Protein 6GL2 (pdb70)

CATH classification: 3.20.20.80

Sequence (331 aa):
GNMREIAPKKEEFVLDMGAGWNLGNAMMDTYNSDETAWGNPLTTTKAMIDEIAKMGFKTLRLPVTWKKFHIGEGPDYLIEEANNWLDKVEAIANFALEENEMYVVIINIHHDETWILPTYEKADEVKDELSKKVWTQIANRFKTYGDYLIFETLNEPRHKGTPEEWKGGTQEGRDAVNQYHQVSVDAIRATGGNNAKRKIMVSSTYAASTASNALNDYLVPNGDKNVIVSVHSYFPYQFCLDGTTDSTWGTEADKTALLAELDKIRDKFIVEDNRAVVMGEWGSTFSDNPEDDRLAHAEEFYARRACAERGICPIWWDNGNVDEFGIFNRNTLEWNYPEIAEEAIVK

Structure (mmCIF, N/CA/C/O backbone):
data_6GL2
#
_entry.id   6GL2
#
_cell.length_a   55.490
_cell.length_b   48.460
_cell.length_c   59.260
_cell.angle_alpha   90.00
_cell.angle_beta   104.35
_cell.angle_gamma   90.00
#
_symmetry.space_group_name_H-M   'P 1 21 1'
#
loop_
_entity.id
_entity.type
_entity.pdbx_description
1 polymer 'Endoglucanase, family GH5'
2 non-polymer IMIDAZOLE
3 water water
#
loop_
_atom_site.group_PDB
_atom_site.id
_atom_site.type_symbol
_atom_site.label_atom_id
_atom_site.label_alt_id
_atom_site.label_comp_id
_atom_site.label_asym_id
_atom_site.label_entity_id
_atom_site.label_seq_id
_atom_site.pdbx_PDB_ins_code
_atom_site.Cartn_x
_atom_site.Cartn_y
_atom_site.Cartn_z
_atom_site.occupancy
_atom_site.B_iso_or_equiv
_atom_site.auth_seq_id
_atom_site.auth_comp_id
_atom_site.auth_asym_id
_atom_site.auth_atom_id
_atom_site.pdbx_PDB_model_num
ATOM 1 N N . GLY A 1 7 ? 4.129 -1.653 37.585 1.00 33.81 0 GLY A N 1
ATOM 2 C CA . GLY A 1 7 ? 4.206 -0.176 37.238 1.00 29.56 0 GLY A CA 1
ATOM 3 C C . GLY A 1 7 ? 5.588 0.488 37.366 1.00 29.82 0 GLY A C 1
ATOM 4 O O . GLY A 1 7 ? 5.652 1.739 37.213 1.00 31.19 0 GLY A O 1
ATOM 5 N N . ASN A 1 8 ? 6.671 -0.301 37.661 1.00 27.40 1 ASN A N 1
ATOM 6 C CA . ASN A 1 8 ? 8.061 0.265 37.943 1.00 24.23 1 ASN A CA 1
ATOM 7 C C . ASN A 1 8 ? 8.848 0.572 36.679 1.00 20.81 1 ASN A C 1
ATOM 8 O O . ASN A 1 8 ? 8.803 -0.175 35.676 1.00 20.83 1 ASN A O 1
ATOM 11 N N . MET A 1 9 ? 9.475 1.735 36.726 1.00 17.25 2 MET A N 1
ATOM 12 C CA . MET A 1 9 ? 10.410 2.188 35.729 1.00 16.24 2 MET A CA 1
ATOM 13 C C . MET A 1 9 ? 11.823 2.125 36.302 1.00 17.75 2 MET A C 1
ATOM 14 O O . MET A 1 9 ? 12.263 2.950 37.160 1.00 19.54 2 MET A O 1
ATOM 19 N N . ARG A 1 10 ? 12.584 1.213 35.807 1.00 15.29 3 ARG A N 1
ATOM 20 C CA . ARG A 1 10 ? 14.033 1.206 36.084 1.00 14.30 3 ARG A CA 1
ATOM 21 C C . ARG A 1 10 ? 14.776 2.373 35.503 1.00 16.37 3 ARG A C 1
ATOM 22 O O . ARG A 1 10 ? 14.365 2.988 34.545 1.00 17.57 3 ARG A O 1
ATOM 30 N N . GLU A 1 11 ? 15.955 2.665 36.087 1.00 17.90 4 GLU A N 1
ATOM 31 C CA . GLU A 1 11 ? 16.947 3.509 35.416 1.00 17.55 4 GLU A CA 1
ATOM 32 C C . GLU A 1 11 ? 17.771 2.427 34.680 1.00 18.58 4 GLU A C 1
ATOM 33 O O . GLU A 1 11 ? 18.442 1.586 35.287 1.00 18.62 4 GLU A O 1
ATOM 39 N N . ILE A 1 12 ? 17.572 2.331 33.360 1.00 16.66 5 ILE A N 1
ATOM 40 C CA . ILE A 1 12 ? 18.169 1.337 32.537 1.00 16.61 5 ILE A CA 1
ATOM 41 C C . ILE A 1 12 ? 18.458 1.845 31.158 1.00 17.37 5 ILE A C 1
ATOM 42 O O . ILE A 1 12 ? 17.598 2.411 30.508 1.00 17.56 5 ILE A O 1
ATOM 47 N N . ALA A 1 13 ? 19.696 1.672 30.710 1.00 16.09 6 ALA A N 1
ATOM 48 C CA . ALA A 1 13 ? 20.151 2.168 29.422 1.00 15.32 6 ALA A CA 1
ATOM 49 C C . ALA A 1 13 ? 19.511 1.262 28.337 1.00 11.85 6 ALA A C 1
ATOM 50 O O . ALA A 1 13 ? 19.393 0.045 28.504 1.00 12.77 6 ALA A O 1
ATOM 52 N N . PRO A 1 14 ? 19.217 1.868 27.191 1.00 12.85 7 PRO A N 1
ATOM 53 C CA . PRO A 1 14 ? 18.700 1.035 26.071 1.00 13.13 7 PRO A CA 1
ATOM 54 C C . PRO A 1 14 ? 19.477 -0.196 25.673 1.00 12.86 7 PRO A C 1
ATOM 55 O O . PRO A 1 14 ? 18.910 -1.252 25.464 1.00 13.41 7 PRO A O 1
ATOM 59 N N A LYS A 1 15 ? 20.823 -0.180 25.683 0.70 13.76 8 LYS A N 1
ATOM 60 N N B LYS A 1 15 ? 20.818 -0.117 25.734 0.30 12.92 8 LYS A N 1
ATOM 61 C CA A LYS A 1 15 ? 21.500 -1.372 25.211 0.70 14.03 8 LYS A CA 1
ATOM 62 C CA B LYS A 1 15 ? 21.673 -1.278 25.446 0.30 12.76 8 LYS A CA 1
ATOM 63 C C A LYS A 1 15 ? 21.298 -2.559 26.169 0.70 12.30 8 LYS A C 1
ATOM 64 C C B LYS A 1 15 ? 21.313 -2.473 26.307 0.30 12.33 8 LYS A C 1
ATOM 65 O O A LYS A 1 15 ? 21.164 -3.731 25.745 0.70 13.02 8 LYS A O 1
ATOM 66 O O B LYS A 1 15 ? 21.092 -3.560 25.798 0.30 12.97 8 LYS A O 1
ATOM 77 N N A GLU A 1 16 ? 21.311 -2.274 27.459 0.30 11.35 9 GLU A N 1
ATOM 78 N N B GLU A 1 16 ? 21.259 -2.278 27.607 0.70 12.85 9 GLU A N 1
ATOM 79 C CA A GLU A 1 16 ? 21.015 -3.261 28.501 0.30 10.75 9 GLU A CA 1
ATOM 80 C CA B GLU A 1 16 ? 20.987 -3.351 28.519 0.70 13.39 9 GLU A CA 1
ATOM 81 C C A GLU A 1 16 ? 19.561 -3.763 28.389 0.30 10.75 9 GLU A C 1
ATOM 82 C C B GLU A 1 16 ? 19.503 -3.797 28.442 0.70 11.70 9 GLU A C 1
ATOM 83 O O A GLU A 1 16 ? 19.341 -4.970 28.424 0.30 11.00 9 GLU A O 1
ATOM 84 O O B GLU A 1 16 ? 19.219 -4.957 28.661 0.70 12.30 9 GLU A O 1
ATOM 95 N N . PHE A 1 17 ? 18.625 -2.820 28.283 1.00 10.85 10 PHE A N 1
ATOM 96 C CA . PHE A 1 17 ? 17.185 -3.148 28.077 1.00 10.67 10 PHE A CA 1
ATOM 97 C C . PHE A 1 17 ? 17.004 -4.082 26.885 1.00 10.08 10 PHE A C 1
ATOM 98 O O . PHE A 1 17 ? 16.287 -5.105 27.037 1.00 11.22 10 PHE A O 1
ATOM 106 N N . VAL A 1 18 ? 17.654 -3.852 25.775 1.00 10.78 11 VAL A N 1
ATOM 107 C CA . VAL A 1 18 ? 17.482 -4.673 24.628 1.00 10.68 11 VAL A CA 1
ATOM 108 C C . VAL A 1 18 ? 18.018 -6.067 24.826 1.00 12.25 11 VAL A C 1
ATOM 109 O O . VAL A 1 18 ? 17.513 -7.033 24.360 1.00 11.79 11 VAL A O 1
ATOM 113 N N . LEU A 1 19 ? 19.187 -6.159 25.539 1.00 12.11 12 LEU A N 1
ATOM 114 C CA . LEU A 1 19 ? 19.630 -7.510 25.945 1.00 11.64 12 LEU A CA 1
ATOM 115 C C . LEU A 1 19 ? 18.554 -8.230 26.767 1.00 10.94 12 LEU A C 1
ATOM 116 O O . LEU A 1 19 ? 18.300 -9.446 26.557 1.00 12.10 12 LEU A O 1
ATOM 121 N N . ASP A 1 20 ? 17.985 -7.512 27.731 1.00 11.44 13 ASP A N 1
ATOM 122 C CA . ASP A 1 20 ? 16.940 -8.139 28.597 1.00 12.03 13 ASP A CA 1
ATOM 123 C C . ASP A 1 20 ? 15.669 -8.571 27.822 1.00 11.05 13 ASP A C 1
ATOM 124 O O . ASP A 1 20 ? 15.051 -9.529 28.218 1.00 12.56 13 ASP A O 1
ATOM 129 N N . MET A 1 21 ? 15.457 -7.965 26.671 1.00 10.43 14 MET A N 1
ATOM 130 C CA . MET A 1 21 ? 14.294 -8.313 25.813 1.00 10.42 14 MET A CA 1
ATOM 131 C C . MET A 1 21 ? 14.481 -9.768 25.238 1.00 10.28 14 MET A C 1
ATOM 132 O O . MET A 1 21 ? 13.487 -10.305 24.727 1.00 9.85 14 MET A O 1
ATOM 137 N N . GLY A 1 22 ? 15.707 -10.344 25.206 1.00 10.82 15 GLY A N 1
ATOM 138 C CA . GLY A 1 22 ? 15.843 -11.661 24.758 1.00 9.91 15 GLY A CA 1
ATOM 139 C C . GLY A 1 22 ? 15.470 -11.789 23.263 1.00 10.33 15 GLY A C 1
ATOM 140 O O . GLY A 1 22 ? 15.861 -10.961 22.438 1.00 11.97 15 GLY A O 1
ATOM 141 N N . ALA A 1 23 ? 14.724 -12.851 22.946 1.00 10.05 16 ALA A N 1
ATOM 142 C CA . ALA A 1 23 ? 14.215 -13.077 21.615 1.00 9.86 16 ALA A CA 1
ATOM 143 C C . ALA A 1 23 ? 12.724 -12.806 21.631 1.00 9.99 16 ALA A C 1
ATOM 144 O O . ALA A 1 23 ? 12.033 -13.029 22.656 1.00 10.04 16 ALA A O 1
ATOM 146 N N . GLY A 1 24 ? 12.186 -12.373 20.496 1.00 8.63 17 GLY A N 1
ATOM 147 C CA . GLY A 1 24 ? 10.762 -12.082 20.401 1.00 7.83 17 GLY A CA 1
ATOM 148 C C . GLY A 1 24 ? 10.055 -12.775 19.326 1.00 8.33 17 GLY A C 1
ATOM 149 O O . GLY A 1 24 ? 10.609 -13.375 18.394 1.00 8.03 17 GLY A O 1
ATOM 150 N N . TRP A 1 25 ? 8.743 -12.724 19.449 1.00 7.68 18 TRP A N 1
ATOM 151 C CA . TRP A 1 25 ? 7.778 -13.319 18.521 1.00 8.11 18 TRP A CA 1
ATOM 152 C C . TRP A 1 25 ? 6.649 -12.316 18.278 1.00 7.50 18 TRP A C 1
ATOM 153 O O . TRP A 1 25 ? 6.189 -11.683 19.207 1.00 7.43 18 TRP A O 1
ATOM 164 N N . ASN A 1 26 ? 6.285 -12.146 16.998 1.00 7.26 19 ASN A N 1
ATOM 165 C CA . ASN A 1 26 ? 5.166 -11.282 16.564 1.00 7.39 19 ASN A CA 1
ATOM 166 C C . ASN A 1 26 ? 3.828 -11.996 16.517 1.00 7.35 19 ASN A C 1
ATOM 167 O O . ASN A 1 26 ? 3.738 -13.014 15.868 1.00 7.21 19 ASN A O 1
ATOM 172 N N . LEU A 1 27 ? 2.864 -11.401 17.115 1.00 7.77 20 LEU A N 1
ATOM 173 C CA . LEU A 1 27 ? 1.462 -11.783 16.957 1.00 7.07 20 LEU A CA 1
ATOM 174 C C . LEU A 1 27 ? 0.900 -11.198 15.642 1.00 7.58 20 LEU A C 1
ATOM 175 O O . LEU A 1 27 ? 0.125 -10.235 15.664 1.00 7.74 20 LEU A O 1
ATOM 180 N N . GLY A 1 28 ? 1.406 -11.715 14.529 1.00 7.59 21 GLY A N 1
ATOM 181 C CA . GLY A 1 28 ? 1.029 -11.137 13.266 1.00 7.69 21 GLY A CA 1
ATOM 182 C C . GLY A 1 28 ? -0.327 -11.568 12.745 1.00 7.29 21 GLY A C 1
ATOM 183 O O . GLY A 1 28 ? -0.796 -12.640 13.088 1.00 7.58 21 GLY A O 1
ATOM 184 N N . ASN A 1 29 ? -0.866 -10.774 11.849 1.00 7.37 22 ASN A N 1
ATOM 185 C CA . ASN A 1 29 ? -2.168 -10.948 11.323 1.00 7.66 22 ASN A CA 1
ATOM 186 C C . ASN A 1 29 ? -3.262 -11.177 12.330 1.00 9.08 22 ASN A C 1
ATOM 187 O O . ASN A 1 29 ? -4.132 -12.034 12.215 1.00 8.76 22 ASN A O 1
ATOM 192 N N . ALA A 1 30 ? -3.174 -10.445 13.460 1.00 8.20 23 ALA A N 1
ATOM 193 C CA . ALA A 1 30 ? -4.170 -10.429 14.504 1.00 7.78 23 ALA A CA 1
ATOM 194 C C . ALA A 1 30 ? -4.715 -9.006 14.610 1.00 8.58 23 ALA A C 1
ATOM 195 O O . ALA A 1 30 ? -5.521 -8.642 13.796 1.00 8.23 23 ALA A O 1
ATOM 197 N N . MET A 1 31 ? -4.286 -8.245 15.617 1.00 7.90 24 MET A N 1
ATOM 198 C CA A MET A 1 31 ? -4.814 -6.895 15.769 0.30 8.44 24 MET A CA 1
ATOM 199 C CA B MET A 1 31 ? -4.758 -6.888 15.799 0.70 7.46 24 MET A CA 1
ATOM 200 C C . MET A 1 31 ? -4.326 -5.953 14.699 1.00 8.01 24 MET A C 1
ATOM 201 O O . MET A 1 31 ? -4.842 -4.848 14.559 1.00 7.99 24 MET A O 1
ATOM 210 N N . ASP A 1 32 ? -3.286 -6.358 13.945 1.00 7.61 25 ASP A N 1
ATOM 211 C CA . ASP A 1 32 ? -2.811 -5.649 12.760 1.00 7.52 25 ASP A CA 1
ATOM 212 C C . ASP A 1 32 ? -3.621 -5.922 11.487 1.00 8.48 25 ASP A C 1
ATOM 213 O O . ASP A 1 32 ? -3.398 -5.241 10.494 1.00 9.48 25 ASP A O 1
ATOM 218 N N . THR A 1 33 ? -4.540 -6.864 11.522 1.00 8.07 26 THR A N 1
ATOM 219 C CA . THR A 1 33 ? -5.338 -7.175 10.344 1.00 9.07 26 THR A CA 1
ATOM 220 C C . THR A 1 33 ? -5.968 -5.898 9.789 1.00 10.05 26 THR A C 1
ATOM 221 O O . THR A 1 33 ? -6.536 -5.096 10.509 1.00 10.16 26 THR A O 1
ATOM 225 N N . TYR A 1 34 ? -5.855 -5.746 8.466 1.00 11.11 27 TYR A N 1
ATOM 226 C CA . TYR A 1 34 ? -6.387 -4.528 7.840 1.00 11.27 27 TYR A CA 1
ATOM 227 C C . TYR A 1 34 ? -7.847 -4.755 7.464 1.00 12.54 27 TYR A C 1
ATOM 228 O O . TYR A 1 34 ? -8.173 -4.971 6.236 1.00 13.98 27 TYR A O 1
ATOM 237 N N . ASN A 1 35 ? -8.702 -4.861 8.448 1.00 11.74 28 ASN A N 1
ATOM 238 C CA . ASN A 1 35 ? -10.151 -5.102 8.337 1.00 13.11 28 ASN A CA 1
ATOM 239 C C . ASN A 1 35 ? -10.779 -4.646 9.613 1.00 12.91 28 ASN A C 1
ATOM 240 O O . ASN A 1 35 ? -10.120 -4.695 10.675 1.00 12.79 28 ASN A O 1
ATOM 245 N N . SER A 1 36 ? -12.072 -4.268 9.621 1.00 14.98 29 SER A N 1
ATOM 246 C CA . SER A 1 36 ? -12.741 -3.935 10.857 1.00 16.30 29 SER A CA 1
ATOM 247 C C . SER A 1 36 ? -12.824 -5.150 11.811 1.00 15.21 29 SER A C 1
ATOM 248 O O . SER A 1 36 ? -12.962 -4.983 13.004 1.00 20.65 29 SER A O 1
ATOM 251 N N . ASP A 1 37 ? -12.749 -6.377 11.270 1.00 14.52 30 ASP A N 1
ATOM 252 C CA . ASP A 1 37 ? -12.826 -7.638 12.018 1.00 15.38 30 ASP A CA 1
ATOM 253 C C . ASP A 1 37 ? -11.382 -8.205 12.033 1.00 12.30 30 ASP A C 1
ATOM 254 O O . ASP A 1 37 ? -10.895 -8.618 10.984 1.00 13.45 30 ASP A O 1
ATOM 259 N N . GLU A 1 38 ? -10.789 -8.273 13.204 1.00 12.37 31 GLU A N 1
ATOM 260 C CA . GLU A 1 38 ? -9.422 -8.671 13.303 1.00 11.53 31 GLU A CA 1
ATOM 261 C C . GLU A 1 38 ? -9.241 -10.182 13.084 1.00 12.36 31 GLU A C 1
ATOM 262 O O . GLU A 1 38 ? -8.104 -10.672 13.062 1.00 12.22 31 GLU A O 1
ATOM 268 N N . THR A 1 39 ? -10.324 -10.918 12.882 1.00 11.13 32 THR A N 1
ATOM 269 C CA . THR A 1 39 ? -10.239 -12.361 12.484 1.00 12.40 32 THR A CA 1
ATOM 270 C C . THR A 1 39 ? -10.265 -12.542 10.982 1.00 12.18 32 THR A C 1
ATOM 271 O O . THR A 1 39 ? -10.118 -13.679 10.519 1.00 13.19 32 THR A O 1
ATOM 275 N N . ALA A 1 40 ? -10.358 -11.466 10.216 1.00 12.83 33 ALA A N 1
ATOM 276 C CA . ALA A 1 40 ? -10.600 -11.559 8.805 1.00 12.44 33 ALA A CA 1
ATOM 277 C C . ALA A 1 40 ? -9.453 -12.174 8.040 1.00 13.27 33 ALA A C 1
ATOM 278 O O . ALA A 1 40 ? -9.608 -12.639 6.888 1.00 16.10 33 ALA A O 1
ATOM 280 N N . TRP A 1 41 ? -8.229 -12.083 8.533 1.00 12.07 34 TRP A N 1
ATOM 281 C CA . TRP A 1 41 ? -7.045 -12.628 7.954 1.00 13.91 34 TRP A CA 1
ATOM 282 C C . TRP A 1 41 ? -6.763 -14.046 8.405 1.00 13.11 34 TRP A C 1
ATOM 283 O O . TRP A 1 41 ? -5.745 -14.570 7.993 1.00 17.92 34 TRP A O 1
ATOM 294 N N . GLY A 1 42 ? -7.684 -14.701 9.050 1.00 13.17 35 GLY A N 1
ATOM 295 C CA . GLY A 1 42 ? -7.564 -16.139 9.278 1.00 14.80 35 GLY A CA 1
ATOM 296 C C . GLY A 1 42 ? -7.119 -16.555 10.646 1.00 12.69 35 GLY A C 1
ATOM 297 O O . GLY A 1 42 ? -7.057 -17.776 10.873 1.00 14.73 35 GLY A O 1
ATOM 298 N N . ASN A 1 43 ? -6.850 -15.635 11.579 1.00 10.42 36 ASN A N 1
ATOM 299 C CA . ASN A 1 43 ? -6.446 -15.996 12.887 1.00 10.07 36 ASN A CA 1
ATOM 300 C C . ASN A 1 43 ? -7.543 -15.775 13.889 1.00 10.81 36 ASN A C 1
ATOM 301 O O . ASN A 1 43 ? -8.253 -14.770 13.824 1.00 11.26 36 ASN A O 1
ATOM 306 N N . PRO A 1 44 ? -7.671 -16.691 14.853 1.00 10.45 37 PRO A N 1
ATOM 307 C CA . PRO A 1 44 ? -8.710 -16.548 15.882 1.00 10.41 37 PRO A CA 1
ATOM 308 C C . PRO A 1 44 ? -8.450 -15.382 16.789 1.00 9.93 37 PRO A C 1
ATOM 309 O O . PRO A 1 44 ? -7.297 -14.925 16.873 1.00 11.08 37 PRO A O 1
ATOM 313 N N . LEU A 1 45 ? -9.465 -14.985 17.536 1.00 9.92 38 LEU A N 1
ATOM 314 C CA . LEU A 1 45 ? -9.279 -14.080 18.646 1.00 9.72 38 LEU A CA 1
ATOM 315 C C . LEU A 1 45 ? -8.222 -14.575 19.556 1.00 9.02 38 LEU A C 1
ATOM 316 O O . LEU A 1 45 ? -8.291 -15.667 20.011 1.00 10.12 38 LEU A O 1
ATOM 321 N N A THR A 1 46 ? -7.263 -13.736 19.876 0.50 7.77 39 THR A N 1
ATOM 322 N N B THR A 1 46 ? -7.205 -13.781 19.821 0.50 10.12 39 THR A N 1
ATOM 323 C CA A THR A 1 46 ? -6.104 -14.060 20.672 0.50 6.84 39 THR A CA 1
ATOM 324 C CA B THR A 1 46 ? -6.073 -14.196 20.635 0.50 10.40 39 THR A CA 1
ATOM 325 C C A THR A 1 46 ? -6.546 -14.374 22.090 0.50 8.08 39 THR A C 1
ATOM 326 C C B THR A 1 46 ? -6.402 -14.267 22.091 0.50 10.25 39 THR A C 1
ATOM 327 O O A THR A 1 46 ? -7.395 -13.738 22.647 0.50 7.94 39 THR A O 1
ATOM 328 O O B THR A 1 46 ? -7.084 -13.383 22.641 0.50 9.80 39 THR A O 1
ATOM 335 N N . THR A 1 47 ? -5.954 -15.402 22.650 1.00 8.65 40 THR A N 1
ATOM 336 C CA . THR A 1 47 ? -6.234 -15.806 24.050 1.00 8.73 40 THR A CA 1
ATOM 337 C C . THR A 1 47 ? -4.983 -15.885 24.850 1.00 8.06 40 THR A C 1
ATOM 338 O O . THR A 1 47 ? -3.835 -15.977 24.317 1.00 8.73 40 THR A O 1
ATOM 342 N N . LYS A 1 48 ? -5.123 -15.862 26.184 1.00 7.66 41 LYS A N 1
ATOM 343 C CA . LYS A 1 48 ? -3.976 -16.028 27.048 1.00 8.25 41 LYS A CA 1
ATOM 344 C C . LYS A 1 48 ? -3.351 -17.387 26.839 1.00 8.98 41 LYS A C 1
ATOM 345 O O . LYS A 1 48 ? -2.110 -17.484 26.858 1.00 9.10 41 LYS A O 1
ATOM 351 N N . ALA A 1 49 ? -4.109 -18.431 26.590 1.00 8.46 42 ALA A N 1
ATOM 352 C CA . ALA A 1 49 ? -3.585 -19.730 26.349 1.00 9.48 42 ALA A CA 1
ATOM 353 C C . ALA A 1 49 ? -2.589 -19.789 25.185 1.00 9.52 42 ALA A C 1
ATOM 354 O O . ALA A 1 49 ? -1.583 -20.473 25.192 1.00 9.79 42 ALA A O 1
ATOM 356 N N . MET A 1 50 ? -2.830 -18.975 24.149 1.00 9.07 43 MET A N 1
ATOM 357 C CA . MET A 1 50 ? -1.889 -18.809 23.081 1.00 9.65 43 MET A CA 1
ATOM 358 C C . MET A 1 50 ? -0.600 -18.164 23.534 1.00 8.46 43 MET A C 1
ATOM 359 O O . MET A 1 50 ? 0.470 -18.669 23.258 1.00 9.23 43 MET A O 1
ATOM 364 N N . ILE A 1 51 ? -0.764 -17.004 24.130 1.00 8.06 44 ILE A N 1
ATOM 365 C CA . ILE A 1 51 ? 0.438 -16.312 24.614 1.00 9.34 44 ILE A CA 1
ATOM 366 C C . ILE A 1 51 ? 1.249 -17.098 25.607 1.00 9.00 44 ILE A C 1
ATOM 367 O O . ILE A 1 51 ? 2.495 -17.087 25.597 1.00 9.18 44 ILE A O 1
ATOM 372 N N . ASP A 1 52 ? 0.589 -17.899 26.454 1.00 9.07 45 ASP A N 1
ATOM 373 C CA . ASP A 1 52 ? 1.279 -18.763 27.377 1.00 9.43 45 ASP A CA 1
ATOM 374 C C . ASP A 1 52 ? 2.248 -19.704 26.659 1.00 8.06 45 ASP A C 1
ATOM 375 O O . ASP A 1 52 ? 3.368 -19.895 27.146 1.00 9.57 45 ASP A O 1
ATOM 380 N N . GLU A 1 53 ? 1.860 -20.228 25.501 1.00 8.99 46 GLU A N 1
ATOM 381 C CA . GLU A 1 53 ? 2.751 -21.114 24.790 1.00 9.75 46 GLU A CA 1
ATOM 382 C C . GLU A 1 53 ? 3.971 -20.369 24.244 1.00 9.06 46 GLU A C 1
ATOM 383 O O . GLU A 1 53 ? 5.094 -20.919 24.158 1.00 9.10 46 GLU A O 1
ATOM 389 N N . ILE A 1 54 ? 3.789 -19.139 23.809 1.00 8.55 47 ILE A N 1
ATOM 390 C CA . ILE A 1 54 ? 4.917 -18.290 23.314 1.00 9.59 47 ILE A CA 1
ATOM 391 C C . ILE A 1 54 ? 5.919 -18.148 24.438 1.00 8.84 47 ILE A C 1
ATOM 392 O O . ILE A 1 54 ? 7.154 -1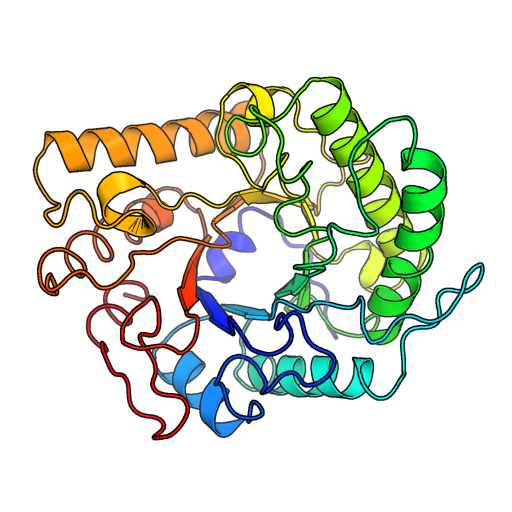8.269 24.248 1.00 9.35 47 ILE A O 1
ATOM 397 N N . ALA A 1 55 ? 5.473 -17.787 25.665 1.00 8.89 48 ALA A N 1
ATOM 398 C CA . ALA A 1 55 ? 6.356 -17.640 26.792 1.00 9.10 48 ALA A CA 1
ATOM 399 C C . ALA A 1 55 ? 6.937 -18.963 27.201 1.00 9.09 48 ALA A C 1
ATOM 400 O O . ALA A 1 55 ? 8.176 -18.988 27.557 1.00 10.15 48 ALA A O 1
ATOM 402 N N . LYS A 1 56 ? 6.238 -20.064 27.186 1.00 10.17 49 LYS A N 1
ATOM 403 C CA . LYS A 1 56 ? 6.791 -21.343 27.620 1.00 12.21 49 LYS A CA 1
ATOM 404 C C . LYS A 1 56 ? 7.886 -21.793 26.744 1.00 11.69 49 LYS A C 1
ATOM 405 O O . LYS A 1 56 ? 8.781 -22.489 27.169 1.00 13.29 49 LYS A O 1
ATOM 411 N N . MET A 1 57 ? 7.837 -21.433 25.454 1.00 10.58 50 MET A N 1
ATOM 412 C CA . MET A 1 57 ? 8.879 -21.780 24.454 1.00 10.80 50 MET A CA 1
ATOM 413 C C . MET A 1 57 ? 10.136 -20.987 24.711 1.00 11.40 50 MET A C 1
ATOM 414 O O . MET A 1 57 ? 11.208 -21.410 24.261 1.00 13.87 50 MET A O 1
ATOM 419 N N . GLY A 1 58 ? 10.047 -19.886 25.416 1.00 10.43 51 GLY A N 1
ATOM 420 C CA . GLY A 1 58 ? 11.225 -19.127 25.804 1.00 11.09 51 GLY A CA 1
ATOM 421 C C . GLY A 1 58 ? 11.399 -17.733 25.189 1.00 10.64 51 GLY A C 1
ATOM 422 O O . GLY A 1 58 ? 12.390 -17.103 25.421 1.00 12.13 51 GLY A O 1
ATOM 423 N N . PHE A 1 59 ? 10.397 -17.345 24.380 1.00 10.20 52 PHE A N 1
ATOM 424 C CA . PHE A 1 59 ? 10.389 -15.961 23.925 1.00 8.74 52 PHE A CA 1
ATOM 425 C C . PHE A 1 59 ? 10.207 -15.018 25.101 1.00 9.29 52 PHE A C 1
ATOM 426 O O . PHE A 1 59 ? 9.285 -15.246 25.901 1.00 9.97 52 PHE A O 1
ATOM 434 N N . LYS A 1 60 ? 10.988 -13.986 25.160 1.00 8.92 53 LYS A N 1
ATOM 435 C CA . LYS A 1 60 ? 1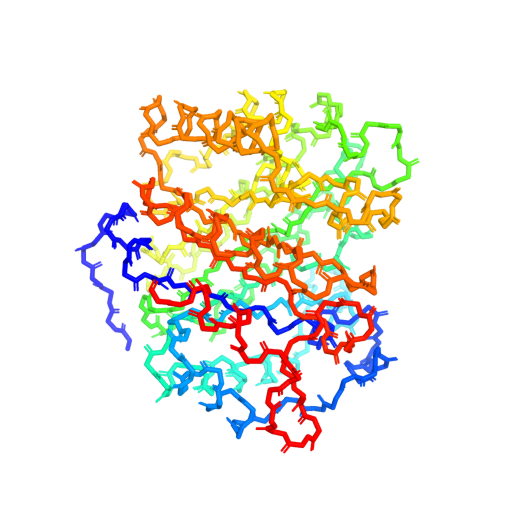0.919 -13.019 26.216 1.00 9.61 53 LYS A CA 1
ATOM 436 C C . LYS A 1 60 ? 10.115 -11.739 25.872 1.00 9.35 53 LYS A C 1
ATOM 437 O O . LYS A 1 60 ? 9.685 -11.011 26.727 1.00 9.80 53 LYS A O 1
ATOM 443 N N . THR A 1 61 ? 9.942 -11.553 24.559 1.00 9.04 54 THR A N 1
ATOM 444 C CA . THR A 1 61 ? 9.275 -10.337 24.022 1.00 9.00 54 THR A CA 1
ATOM 445 C C . THR A 1 61 ? 8.154 -10.749 23.080 1.00 7.54 54 THR A C 1
ATOM 446 O O . THR A 1 61 ? 8.326 -11.627 22.245 1.00 8.21 54 THR A O 1
ATOM 450 N N . LEU A 1 62 ? 6.945 -10.211 23.307 1.00 7.66 55 LEU A N 1
ATOM 451 C CA . LEU A 1 62 ? 5.848 -10.230 22.399 1.00 7.42 55 LEU A CA 1
ATOM 452 C C . LEU A 1 62 ? 5.765 -8.914 21.667 1.00 6.38 55 LEU A C 1
ATOM 453 O O . LEU A 1 62 ? 5.638 -7.855 22.269 1.00 8.13 55 LEU A O 1
ATOM 458 N N . ARG A 1 63 ? 5.807 -8.950 20.322 1.00 7.54 56 ARG A N 1
ATOM 459 C CA . ARG A 1 63 ? 5.471 -7.758 19.560 1.00 6.77 56 ARG A CA 1
ATOM 460 C C . ARG A 1 63 ? 3.958 -7.912 19.143 1.00 7.34 56 ARG A C 1
ATOM 461 O O . ARG A 1 63 ? 3.555 -8.970 18.661 1.00 7.78 56 ARG A O 1
ATOM 469 N N . LEU A 1 64 ? 3.211 -6.889 19.508 1.00 7.28 57 LEU A N 1
ATOM 470 C CA . LEU A 1 64 ? 1.757 -6.820 19.390 1.00 7.13 57 LEU A CA 1
ATOM 471 C C . LEU A 1 64 ? 1.444 -5.713 18.399 1.00 7.01 57 LEU A C 1
ATOM 472 O O . LEU A 1 64 ? 1.138 -4.558 18.747 1.00 7.30 57 LEU A O 1
ATOM 477 N N . PRO A 1 65 ? 1.522 -6.078 17.096 1.00 6.97 58 PRO A N 1
ATOM 478 C CA . PRO A 1 65 ? 1.236 -5.023 16.103 1.00 7.70 58 PRO A CA 1
ATOM 479 C C . PRO A 1 65 ? -0.282 -4.743 16.040 1.00 6.85 58 PRO A C 1
ATOM 480 O O . PRO A 1 65 ? -1.101 -5.620 16.181 1.00 8.15 58 PRO A O 1
ATOM 484 N N . VAL A 1 66 ? -0.570 -3.447 15.953 1.00 6.57 59 VAL A N 1
ATOM 485 C CA . VAL A 1 66 ? -1.995 -3.082 15.984 1.00 6.68 59 VAL A CA 1
ATOM 486 C C . VAL A 1 66 ? -2.207 -2.091 14.862 1.00 6.88 59 VAL A C 1
ATOM 487 O O . VAL A 1 66 ? -1.513 -1.081 14.695 1.00 8.04 59 VAL A O 1
ATOM 491 N N . THR A 1 67 ? -3.256 -2.334 14.100 1.00 7.58 60 THR A N 1
ATOM 492 C CA . THR A 1 67 ? -3.775 -1.411 13.058 1.00 8.16 60 THR A CA 1
ATOM 493 C C . THR A 1 67 ? -4.954 -0.684 13.689 1.00 7.47 60 THR A C 1
ATOM 494 O O . THR A 1 67 ? -5.853 -1.317 14.251 1.00 8.61 60 THR A O 1
ATOM 498 N N . TRP A 1 68 ? -4.924 0.623 13.646 1.00 7.75 61 TRP A N 1
ATOM 499 C CA . TRP A 1 68 ? -5.885 1.470 14.376 1.00 9.03 61 TRP A CA 1
ATOM 500 C C . TRP A 1 68 ? -6.941 2.041 13.458 1.00 9.64 61 TRP A C 1
ATOM 501 O O . TRP A 1 68 ? -7.962 2.480 13.957 1.00 9.75 61 TRP A O 1
ATOM 512 N N A LYS A 1 69 ? -6.717 2.081 12.163 0.70 9.74 62 LYS A N 1
ATOM 513 N N B LYS A 1 69 ? -6.668 2.036 12.155 0.30 9.78 62 LYS A N 1
ATOM 514 C CA A LYS A 1 69 ? -7.594 2.803 11.193 0.70 11.56 62 LYS A CA 1
ATOM 515 C CA B LYS A 1 69 ? -7.480 2.667 11.099 0.30 10.57 62 LYS A CA 1
ATOM 516 C C A LYS A 1 69 ? -9.081 2.519 11.370 0.70 10.79 62 LYS A C 1
ATOM 517 C C B LYS A 1 69 ? -8.984 2.518 11.274 0.30 10.37 62 LYS A C 1
ATOM 518 O O A LYS A 1 69 ? -9.895 3.453 11.402 0.70 13.02 62 LYS A O 1
ATOM 519 O O B LYS A 1 69 ? -9.707 3.537 11.171 0.30 11.31 62 LYS A O 1
ATOM 530 N N . PHE A 1 70 ? -9.439 1.295 11.536 1.00 9.69 63 PHE A N 1
ATOM 531 C CA . PHE A 1 70 ? -10.851 0.998 11.561 1.00 10.99 63 PHE A CA 1
ATOM 532 C C . PHE A 1 70 ? -11.495 1.344 12.880 1.00 11.18 63 PHE A C 1
ATOM 533 O O . PHE A 1 70 ? -12.682 1.066 13.089 1.00 13.50 63 PHE A O 1
ATOM 541 N N . HIS A 1 71 ? -10.752 1.873 13.824 1.00 10.51 64 HIS A N 1
ATOM 542 C CA . HIS A 1 71 ? -11.214 2.216 15.167 1.00 9.76 64 HIS A CA 1
ATOM 543 C C . HIS A 1 71 ? -10.951 3.631 15.525 1.00 9.09 64 HIS A C 1
ATOM 544 O O . HIS A 1 71 ? -10.963 3.921 16.740 1.00 11.14 64 HIS A O 1
ATOM 551 N N . ILE A 1 72 ? -10.642 4.533 14.620 1.00 10.20 65 ILE A N 1
ATOM 552 C CA . ILE A 1 72 ? -10.391 5.929 14.880 1.00 11.62 65 ILE A CA 1
ATOM 553 C C . ILE A 1 72 ? -11.521 6.707 14.275 1.00 12.69 65 ILE A C 1
ATOM 554 O O . ILE A 1 72 ? -11.908 6.524 13.095 1.00 13.40 65 ILE A O 1
ATOM 559 N N . GLY A 1 73 ? -12.072 7.620 15.062 1.00 11.93 66 GLY A N 1
ATOM 560 C CA . GLY A 1 73 ? -13.185 8.467 14.616 1.00 14.45 66 GLY A CA 1
ATOM 561 C C . GLY A 1 73 ? -12.691 9.670 13.838 1.00 16.25 66 GLY A C 1
ATOM 562 O O . GLY A 1 73 ? -11.486 9.847 13.498 1.00 15.80 66 GLY A O 1
ATOM 563 N N . GLU A 1 74 ? -13.656 10.588 13.595 1.00 17.77 67 GLU A N 1
ATOM 564 C CA . GLU A 1 74 ? -13.406 11.783 12.805 1.00 19.86 67 GLU A CA 1
ATOM 565 C C . GLU A 1 74 ? -12.528 12.819 13.531 1.00 17.87 67 GLU A C 1
ATOM 566 O O . GLU A 1 74 ? -12.503 12.890 14.768 1.00 18.92 67 GLU A O 1
ATOM 572 N N . GLY A 1 75 ? -11.807 13.645 12.762 1.00 19.71 68 GLY A N 1
ATOM 573 C CA . GLY A 1 75 ? -11.068 14.770 13.306 1.00 21.93 68 GLY A CA 1
ATOM 574 C C . GLY A 1 75 ? -12.044 15.827 13.863 1.00 22.59 68 GLY A C 1
ATOM 575 O O . GLY A 1 75 ? -13.210 15.747 13.584 1.00 25.63 68 GLY A O 1
ATOM 576 N N . PRO A 1 76 ? -11.548 16.746 14.715 1.00 21.97 69 PRO A N 1
ATOM 577 C CA . PRO A 1 76 ? -10.133 16.891 15.079 1.00 22.32 69 PRO A CA 1
ATOM 578 C C . PRO A 1 76 ? -9.746 16.012 16.277 1.00 20.27 69 PRO A C 1
ATOM 579 O O . PRO A 1 76 ? -8.569 15.972 16.609 1.00 21.47 69 PRO A O 1
ATOM 583 N N . ASP A 1 77 ? -10.704 15.332 16.938 1.00 22.19 70 ASP A N 1
ATOM 584 C CA . ASP A 1 77 ? -10.379 14.560 18.104 1.00 20.57 70 ASP A CA 1
ATOM 585 C C . ASP A 1 77 ? -9.822 13.162 17.726 1.00 15.98 70 ASP A C 1
ATOM 586 O O . ASP A 1 77 ? -9.006 12.697 18.477 1.00 15.69 70 ASP A O 1
ATOM 591 N N . TYR A 1 78 ? -10.238 12.585 16.610 1.00 13.66 71 TYR A N 1
ATOM 592 C CA . TYR A 1 78 ? -9.729 11.247 16.172 1.00 13.13 71 TYR A CA 1
ATOM 593 C C . TYR A 1 78 ? -9.864 10.267 17.343 1.00 13.23 71 TYR A C 1
ATOM 594 O O . TYR A 1 78 ? -8.880 9.596 17.700 1.00 11.75 71 TYR A O 1
ATOM 603 N N . LEU A 1 79 ? -11.028 10.195 17.974 1.00 12.31 72 LEU A N 1
ATOM 604 C CA . LEU A 1 79 ? -11.222 9.346 19.129 1.00 10.43 72 LEU A CA 1
ATOM 605 C C . LEU A 1 79 ? -10.993 7.859 18.781 1.00 10.87 72 LEU A C 1
ATOM 606 O O . LEU A 1 79 ? -11.611 7.349 17.825 1.00 10.96 72 LEU A O 1
ATOM 611 N N . ILE A 1 80 ? -10.216 7.185 19.551 1.00 10.77 73 ILE A N 1
ATOM 612 C CA . ILE A 1 80 ? -10.049 5.751 19.387 1.00 9.01 73 ILE A CA 1
ATOM 613 C C . ILE A 1 80 ? -11.158 5.048 20.141 1.00 10.58 73 ILE A C 1
ATOM 614 O O . ILE A 1 80 ? -11.384 5.355 21.356 1.00 10.86 73 ILE A O 1
ATOM 619 N N A GLU A 1 81 ? -11.805 4.069 19.550 0.50 9.90 74 GLU A N 1
ATOM 620 N N B GLU A 1 81 ? -11.810 4.077 19.544 0.50 10.81 74 GLU A N 1
ATOM 621 C CA A GLU A 1 81 ? -12.846 3.339 20.231 0.50 9.99 74 GLU A CA 1
ATOM 622 C CA B GLU A 1 81 ? -12.829 3.289 20.213 0.50 11.45 74 GLU A CA 1
ATOM 623 C C A GLU A 1 81 ? -12.315 2.666 21.478 0.50 10.32 74 GLU A C 1
ATOM 624 C C B GLU A 1 81 ? -12.315 2.638 21.478 0.50 11.17 74 GLU A C 1
ATOM 625 O O A GLU A 1 81 ? -11.327 1.949 21.429 0.50 10.10 74 GLU A O 1
ATOM 626 O O B GLU A 1 81 ? -11.341 1.896 21.440 0.50 10.68 74 GLU A O 1
ATOM 637 N N . ALA A 1 82 ? -13.014 2.863 22.585 1.00 9.76 75 ALA A N 1
ATOM 638 C CA . ALA A 1 82 ? -12.601 2.307 23.853 1.00 9.28 75 ALA A CA 1
ATOM 639 C C . ALA A 1 82 ? -12.511 0.804 23.875 1.00 10.06 75 ALA A C 1
ATOM 640 O O . ALA A 1 82 ? -11.564 0.264 24.435 1.00 10.27 75 ALA A O 1
ATOM 642 N N A ASN A 1 83 ? -13.433 0.167 23.198 0.50 9.70 76 ASN A N 1
ATOM 643 N N B ASN A 1 83 ? -13.445 0.161 23.198 0.50 9.76 76 ASN A N 1
ATOM 644 C CA A ASN A 1 83 ? -13.393 -1.242 23.216 0.50 9.82 76 ASN A CA 1
ATOM 645 C CA B ASN A 1 83 ? -13.430 -1.271 23.128 0.50 10.02 76 ASN A CA 1
ATOM 646 C C A ASN A 1 83 ? -12.235 -1.862 22.423 0.50 9.81 76 ASN A C 1
ATOM 647 C C B ASN A 1 83 ? -12.189 -1.845 22.450 0.50 9.82 76 ASN A C 1
ATOM 648 O O A ASN A 1 83 ? -11.870 -3.004 22.695 0.50 10.90 76 ASN A O 1
ATOM 649 O O B ASN A 1 83 ? -11.727 -2.949 22.794 0.50 11.25 76 ASN A O 1
ATOM 658 N N . TRP A 1 84 ? -11.712 -1.111 21.467 1.00 9.20 77 TRP A N 1
ATOM 659 C CA . TRP A 1 84 ? -10.505 -1.523 20.738 1.00 8.50 77 TRP A CA 1
ATOM 660 C C . TRP A 1 84 ? -9.294 -1.425 21.654 1.00 9.02 77 TRP A C 1
ATOM 661 O O . TRP A 1 84 ? -8.476 -2.357 21.719 1.00 8.73 77 TRP A O 1
ATOM 672 N N . LEU A 1 85 ? -9.164 -0.288 22.345 1.00 7.72 78 LEU A N 1
ATOM 673 C CA . LEU A 1 85 ? -8.128 -0.198 23.354 1.00 7.64 78 LEU A CA 1
ATOM 674 C C . LEU A 1 85 ? -8.228 -1.330 24.358 1.00 8.64 78 LEU A C 1
ATOM 675 O O . LEU A 1 85 ? -7.186 -1.803 24.806 1.00 9.07 78 LEU A O 1
ATOM 680 N N . ASP A 1 86 ? -9.454 -1.672 24.744 1.00 7.75 79 ASP A N 1
ATOM 681 C CA . ASP A 1 86 ? -9.626 -2.749 25.709 1.00 8.62 79 ASP A CA 1
ATOM 682 C C . ASP A 1 86 ? -8.984 -4.044 25.168 1.00 8.50 79 ASP A C 1
ATOM 683 O O . ASP A 1 86 ? -8.370 -4.792 25.949 1.00 8.73 79 ASP A O 1
ATOM 688 N N . LYS A 1 87 ? -9.277 -4.364 23.920 1.00 8.96 80 LYS A N 1
ATOM 689 C CA . LYS A 1 87 ? -8.698 -5.561 23.304 1.00 8.77 80 LYS A CA 1
ATOM 690 C C . LYS A 1 87 ? -7.174 -5.560 23.266 1.00 8.54 80 LYS A C 1
ATOM 691 O O . LYS A 1 87 ? -6.556 -6.591 23.519 1.00 10.25 80 LYS A O 1
ATOM 697 N N . VAL A 1 88 ? -6.618 -4.443 22.863 1.00 8.35 81 VAL A N 1
ATOM 698 C CA . VAL A 1 88 ? -5.192 -4.319 22.851 1.00 8.34 81 VAL A CA 1
ATOM 699 C C . VAL A 1 88 ? -4.644 -4.570 24.254 1.00 9.40 81 VAL A C 1
ATOM 700 O O . VAL A 1 88 ? -3.646 -5.275 24.463 1.00 8.45 81 VAL A O 1
ATOM 704 N N . GLU A 1 89 ? -5.265 -3.874 25.232 1.00 8.70 82 GLU A N 1
ATOM 705 C CA . GLU A 1 89 ? -4.785 -3.998 26.608 1.00 8.13 82 GLU A CA 1
ATOM 706 C C . GLU A 1 89 ? -4.869 -5.440 27.126 1.00 7.79 82 GLU A C 1
ATOM 707 O O . GLU A 1 89 ? -3.989 -5.865 27.850 1.00 9.26 82 GLU A O 1
ATOM 713 N N . ALA A 1 90 ? -5.954 -6.096 26.807 1.00 8.37 83 ALA A N 1
ATOM 714 C CA . ALA A 1 90 ? -6.074 -7.442 27.261 1.00 8.12 83 ALA A CA 1
ATOM 715 C C . ALA A 1 90 ? -4.927 -8.334 26.773 1.00 8.81 83 ALA A C 1
ATOM 716 O O . ALA A 1 90 ? -4.400 -9.130 27.550 1.00 9.42 83 ALA A O 1
ATOM 718 N N . ILE A 1 91 ? -4.595 -8.241 25.480 1.00 8.43 84 ILE A N 1
ATOM 719 C CA . ILE A 1 91 ? -3.516 -9.062 24.952 1.00 8.87 84 ILE A CA 1
ATOM 720 C C . ILE A 1 91 ? -2.189 -8.678 25.539 1.00 9.30 84 ILE A C 1
ATOM 721 O O . ILE A 1 91 ? -1.346 -9.478 25.905 1.00 9.67 84 ILE A O 1
ATOM 726 N N . ALA A 1 92 ? -1.986 -7.368 25.676 1.00 7.81 85 ALA A N 1
ATOM 727 C CA . ALA A 1 92 ? -0.771 -6.924 26.340 1.00 8.42 85 ALA A CA 1
ATOM 728 C C . ALA A 1 92 ? -0.579 -7.555 27.718 1.00 9.38 85 ALA A C 1
ATOM 729 O O . ALA A 1 92 ? 0.503 -7.962 28.128 1.00 9.54 85 ALA A O 1
ATOM 731 N N . ASN A 1 93 ? -1.675 -7.561 28.474 1.00 9.46 86 ASN A N 1
ATOM 732 C CA . ASN A 1 93 ? -1.644 -8.183 29.819 1.00 9.52 86 ASN A CA 1
ATOM 733 C C . ASN A 1 93 ? -1.429 -9.638 29.773 1.00 9.42 86 ASN A C 1
ATOM 734 O O . ASN A 1 93 ? -0.718 -10.149 30.644 1.00 11.54 86 ASN A O 1
ATOM 739 N N . PHE A 1 94 ? -1.873 -10.357 28.751 1.00 9.81 87 PHE A N 1
ATOM 740 C CA . PHE A 1 94 ? -1.578 -11.790 28.624 1.00 9.67 87 PHE A CA 1
ATOM 741 C C . PHE A 1 94 ? -0.049 -11.972 28.643 1.00 10.09 87 PHE A C 1
ATOM 742 O O . PHE A 1 94 ? 0.482 -12.925 29.232 1.00 11.65 87 PHE A O 1
ATOM 750 N N . ALA A 1 95 ? 0.664 -11.183 27.883 1.00 9.28 88 ALA A N 1
ATOM 751 C CA . ALA A 1 95 ? 2.128 -11.185 27.789 1.00 9.07 88 ALA A CA 1
ATOM 752 C C . ALA A 1 95 ? 2.806 -10.752 29.070 1.00 9.11 88 ALA A C 1
ATOM 753 O O . ALA A 1 95 ? 3.740 -11.390 29.591 1.00 9.69 88 ALA A O 1
ATOM 755 N N . LEU A 1 96 ? 2.369 -9.606 29.581 1.00 8.77 89 LEU A N 1
ATOM 756 C CA . LEU A 1 96 ? 2.969 -9.090 30.806 1.00 9.20 89 LEU A CA 1
ATOM 757 C C . LEU A 1 96 ? 2.839 -10.028 31.954 1.00 9.74 89 LEU A C 1
ATOM 758 O O . LEU A 1 96 ? 3.801 -10.205 32.752 1.00 11.52 89 LEU A O 1
ATOM 763 N N . GLU A 1 97 ? 1.734 -10.716 32.083 1.00 10.47 90 GLU A N 1
ATOM 764 C CA A GLU A 1 97 ? 1.479 -11.781 33.117 0.50 10.30 90 GLU A CA 1
ATOM 765 C CA B GLU A 1 97 ? 1.570 -11.619 33.198 0.50 12.35 90 GLU A CA 1
ATOM 766 C C . GLU A 1 97 ? 2.392 -12.954 33.002 1.00 11.96 90 GLU A C 1
ATOM 767 O O . GLU A 1 97 ? 2.587 -13.717 33.972 1.00 14.02 90 GLU A O 1
ATOM 778 N N . ASN A 1 98 ? 2.976 -13.184 31.818 1.00 10.65 91 ASN A N 1
ATOM 779 C CA . ASN A 1 98 ? 3.929 -14.189 31.494 1.00 9.70 91 ASN A CA 1
ATOM 780 C C . ASN A 1 98 ? 5.356 -13.684 31.673 1.00 10.16 91 ASN A C 1
ATOM 781 O O . ASN A 1 98 ? 6.284 -14.329 31.189 1.00 11.88 91 ASN A O 1
ATOM 786 N N . GLU A 1 99 ? 5.500 -12.502 32.257 1.00 10.69 92 GLU A N 1
ATOM 787 C CA . GLU A 1 99 ? 6.803 -11.939 32.505 1.00 12.34 92 GLU A CA 1
ATOM 788 C C . GLU A 1 99 ? 7.502 -11.453 31.230 1.00 10.99 92 GLU A C 1
ATOM 789 O O . GLU A 1 99 ? 8.733 -11.330 31.224 1.00 13.25 92 GLU A O 1
ATOM 795 N N . MET A 1 100 ? 6.775 -11.268 30.142 1.00 9.49 93 MET A N 1
ATOM 796 C CA . MET A 1 100 ? 7.332 -10.812 28.871 1.00 9.46 93 MET A CA 1
ATOM 797 C C . MET A 1 100 ? 7.321 -9.299 28.758 1.00 8.91 93 MET A C 1
ATOM 798 O O . MET A 1 100 ? 6.544 -8.598 29.389 1.00 10.34 93 MET A O 1
ATOM 803 N N . TYR A 1 101 ? 8.200 -8.830 27.880 1.00 8.49 94 TYR A N 1
ATOM 804 C CA . TYR A 1 101 ? 8.127 -7.489 27.340 1.00 7.98 94 TYR A CA 1
ATOM 805 C C . TYR A 1 101 ? 6.996 -7.489 26.267 1.00 8.19 94 TYR A C 1
ATOM 806 O O . TYR A 1 101 ? 6.817 -8.534 25.626 1.00 8.33 94 TYR A O 1
ATOM 815 N N A VAL A 1 102 ? 6.424 -6.323 26.064 0.60 8.03 95 VAL A N 1
ATOM 816 N N B VAL A 1 102 ? 6.343 -6.360 26.105 0.40 8.11 95 VAL A N 1
ATOM 817 C CA A VAL A 1 102 ? 5.338 -6.226 25.048 0.60 7.86 95 VAL A CA 1
ATOM 818 C CA B VAL A 1 102 ? 5.375 -6.283 25.015 0.40 7.85 95 VAL A CA 1
ATOM 819 C C A VAL A 1 102 ? 5.632 -4.935 24.328 0.60 7.35 95 VAL A C 1
ATOM 820 C C B VAL A 1 102 ? 5.600 -4.951 24.321 0.40 7.58 95 VAL A C 1
ATOM 821 O O A VAL A 1 102 ? 5.786 -3.852 24.910 0.60 8.38 95 VAL A O 1
ATOM 822 O O B VAL A 1 102 ? 5.741 -3.887 24.931 0.40 8.38 95 VAL A O 1
ATOM 829 N N . ILE A 1 103 ? 5.567 -4.999 22.975 1.00 7.30 96 ILE A N 1
ATOM 830 C CA . ILE A 1 103 ? 5.695 -3.804 22.140 1.00 7.16 96 ILE A CA 1
ATOM 831 C C . ILE A 1 103 ? 4.301 -3.573 21.493 1.00 7.45 96 ILE A C 1
ATOM 832 O O . ILE A 1 103 ? 3.796 -4.442 20.790 1.00 8.40 96 ILE A O 1
ATOM 837 N N . ILE A 1 104 ? 3.811 -2.360 21.652 1.00 7.18 97 ILE A N 1
ATOM 838 C CA . ILE A 1 104 ? 2.545 -1.989 20.936 1.00 7.28 97 ILE A CA 1
ATOM 839 C C . ILE A 1 104 ? 2.937 -0.904 19.926 1.00 7.96 97 ILE A C 1
ATOM 840 O O . ILE A 1 104 ? 3.677 0.026 20.260 1.00 8.61 97 ILE A O 1
ATOM 845 N N . ASN A 1 105 ? 2.414 -1.011 18.686 1.00 7.63 98 ASN A N 1
ATOM 846 C CA . ASN A 1 105 ? 2.760 -0.065 17.625 1.00 8.07 98 ASN A CA 1
ATOM 847 C C . ASN A 1 105 ? 1.535 0.467 16.954 1.00 8.24 98 ASN A C 1
ATOM 848 O O . ASN A 1 105 ? 0.405 0.230 17.341 1.00 8.14 98 ASN A O 1
ATOM 853 N N . ILE A 1 106 ? 1.785 1.302 15.947 1.00 8.47 99 ILE A N 1
ATOM 854 C CA . ILE A 1 106 ? 0.889 1.633 14.863 1.00 8.44 99 ILE A CA 1
ATOM 855 C C . ILE A 1 106 ? 1.338 0.877 13.635 1.00 9.09 99 ILE A C 1
ATOM 856 O O . ILE A 1 106 ? 2.496 1.089 13.201 1.00 10.33 99 ILE A O 1
ATOM 861 N N . HIS A 1 107 ? 0.535 0.027 13.070 1.00 8.49 100 HIS A N 1
ATOM 862 C CA . HIS A 1 107 ? 0.978 -0.948 12.065 1.00 8.50 100 HIS A CA 1
ATOM 863 C C . HIS A 1 107 ? 0.525 -0.620 10.666 1.00 9.88 100 HIS A C 1
ATOM 864 O O . HIS A 1 107 ? 1.091 0.359 10.067 1.00 13.29 100 HIS A O 1
ATOM 871 N N . HIS A 1 108 ? -0.590 -1.105 10.147 1.00 10.91 101 HIS A N 1
ATOM 872 C CA . HIS A 1 108 ? -0.992 -0.949 8.712 1.00 13.39 101 HIS A CA 1
ATOM 873 C C . HIS A 1 108 ? -1.842 0.244 8.601 0.80 11.32 101 HIS A C 1
ATOM 874 O O . HIS A 1 108 ? -2.978 0.247 8.068 0.80 11.22 101 HIS A O 1
ATOM 881 N N . ASP A 1 109 ? -1.302 1.402 8.932 1.00 12.17 102 ASP A N 1
ATOM 882 C CA . ASP A 1 109 ? -2.036 2.684 9.041 1.00 12.78 102 ASP A CA 1
ATOM 883 C C . ASP A 1 109 ? -1.518 3.688 8.023 1.00 11.69 102 ASP A C 1
ATOM 884 O O . ASP A 1 109 ? -1.702 4.914 8.140 1.00 13.48 102 ASP A O 1
ATOM 889 N N . GLU A 1 110 ? -0.827 3.194 7.000 0.80 12.29 103 GLU A N 1
ATOM 890 C CA . GLU A 1 110 ? -0.177 4.077 5.995 0.80 15.00 103 GLU A CA 1
ATOM 891 C C . GLU A 1 110 ? -1.199 4.992 5.286 0.80 14.21 103 GLU A C 1
ATOM 892 O O . GLU A 1 110 ? -0.814 6.104 4.925 0.80 14.44 103 GLU A O 1
ATOM 898 N N . THR A 1 111 ? -2.474 4.622 5.171 1.00 16.49 104 THR A N 1
ATOM 899 C CA . THR A 1 111 ? -3.432 5.423 4.386 1.00 16.21 104 THR A CA 1
ATOM 900 C C . THR A 1 111 ? -3.664 6.763 5.048 0.80 17.55 104 THR A C 1
ATOM 901 O O . THR A 1 111 ? -4.004 7.712 4.319 0.80 20.01 104 THR A O 1
ATOM 905 N N . TRP A 1 112 ? -3.424 6.912 6.338 1.00 14.62 105 TRP A N 1
ATOM 906 C CA . TRP A 1 112 ? -3.596 8.245 7.005 1.00 15.95 105 TRP A CA 1
ATOM 907 C C . TRP A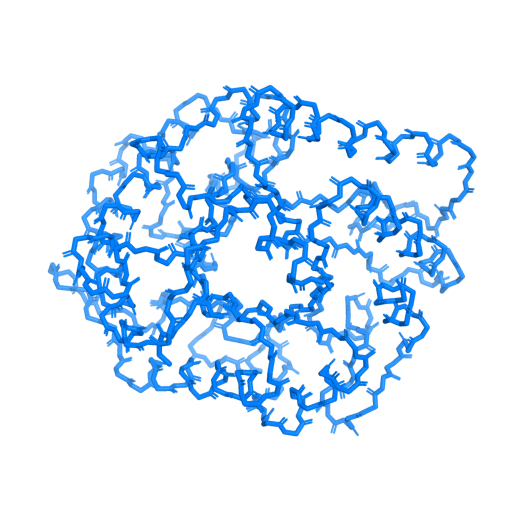 1 112 ? -2.270 8.753 7.474 1.00 14.81 105 TRP A C 1
ATOM 908 O O . TRP A 1 112 ? -2.215 9.688 8.296 1.00 15.08 105 TRP A O 1
ATOM 919 N N . ILE A 1 113 ? -1.192 8.047 7.045 1.00 14.16 106 ILE A N 1
ATOM 920 C CA . ILE A 1 113 ? 0.169 8.441 7.432 1.00 13.45 106 ILE A CA 1
ATOM 921 C C . ILE A 1 113 ? 1.089 8.548 6.198 1.00 13.75 106 ILE A C 1
ATOM 922 O O . ILE A 1 113 ? 2.191 7.994 6.110 1.00 16.26 106 ILE A O 1
ATOM 927 N N . LEU A 1 114 ? 0.624 9.221 5.167 1.00 13.35 107 LEU A N 1
ATOM 928 C CA . LEU A 1 114 ? 1.393 9.275 3.918 1.00 13.83 107 LEU A CA 1
ATOM 929 C C . LEU A 1 114 ? 2.512 10.260 4.064 1.00 10.85 107 LEU A C 1
ATOM 930 O O . LEU A 1 114 ? 2.262 11.396 4.462 1.00 11.82 107 LEU A O 1
ATOM 935 N N . PRO A 1 115 ? 3.775 9.847 3.853 1.00 12.34 108 PRO A N 1
ATOM 936 C CA . PRO A 1 115 ? 4.951 10.675 4.055 1.00 13.40 108 PRO A CA 1
ATOM 937 C C . PRO A 1 115 ? 5.234 11.580 2.820 1.00 13.78 108 PRO A C 1
ATOM 938 O O . PRO A 1 115 ? 6.222 11.371 2.091 1.00 13.46 108 PRO A O 1
ATOM 942 N N . THR A 1 116 ? 4.375 12.580 2.639 1.00 13.62 109 THR A N 1
ATOM 943 C CA . THR A 1 116 ? 4.576 13.614 1.603 1.00 14.83 109 THR A CA 1
ATOM 944 C C . THR A 1 116 ? 4.353 14.948 2.269 1.00 16.16 109 THR A C 1
ATOM 945 O O . THR A 1 116 ? 3.625 15.068 3.254 1.00 15.10 109 THR A O 1
ATOM 949 N N . TYR A 1 117 ? 5.025 16.002 1.729 1.00 17.34 110 TYR A N 1
ATOM 950 C CA . TYR A 1 117 ? 4.822 17.391 2.290 1.00 18.14 110 TYR A CA 1
ATOM 951 C C . TYR A 1 117 ? 3.360 17.792 2.179 1.00 17.23 110 TYR A C 1
ATOM 952 O O . TYR A 1 117 ? 2.871 18.489 3.061 1.00 19.29 110 TYR A O 1
ATOM 961 N N . GLU A 1 118 ? 2.685 17.384 1.127 1.00 17.11 111 GLU A N 1
ATOM 962 C CA . GLU A 1 118 ? 1.275 17.688 0.849 1.00 18.53 111 GLU A CA 1
ATOM 963 C C . GLU A 1 118 ? 0.407 17.214 2.005 1.00 19.13 111 GLU A C 1
ATOM 964 O O . GLU A 1 118 ? -0.544 17.890 2.403 1.00 20.83 111 GLU A O 1
ATOM 966 N N . LYS A 1 119 ? 0.650 15.994 2.517 1.00 16.68 112 LYS A N 1
ATOM 967 C CA . LYS A 1 119 ? -0.201 15.413 3.557 1.00 16.76 112 LYS A CA 1
ATOM 968 C C . LYS A 1 119 ? 0.338 15.614 4.931 1.00 15.61 112 LYS A C 1
ATOM 969 O O . LYS A 1 119 ? -0.391 15.352 5.882 1.00 16.44 112 LYS A O 1
ATOM 975 N N . ALA A 1 120 ? 1.595 15.978 5.087 1.00 14.78 113 ALA A N 1
ATOM 976 C CA . ALA A 1 120 ? 2.240 16.041 6.409 1.00 16.72 113 ALA A CA 1
ATOM 977 C C . ALA A 1 120 ? 1.514 16.761 7.462 1.00 17.63 113 ALA A C 1
ATOM 978 O O . ALA A 1 120 ? 1.480 16.336 8.607 1.00 17.22 113 ALA A O 1
ATOM 980 N N . ASP A 1 121 ? 0.955 17.924 7.127 1.00 20.15 114 ASP A N 1
ATOM 981 C CA . ASP A 1 121 ? 0.385 18.732 8.189 1.00 19.80 114 ASP A CA 1
ATOM 982 C C . ASP A 1 121 ? -0.872 18.039 8.838 1.00 18.69 114 ASP A C 1
ATOM 983 O O . ASP A 1 121 ? -1.059 17.971 10.066 1.00 18.07 114 ASP A O 1
ATOM 988 N N . GLU A 1 122 ? -1.720 17.461 8.035 1.00 17.02 115 GLU A N 1
ATOM 989 C CA . GLU A 1 122 ? -2.862 16.693 8.516 1.00 15.63 115 GLU A CA 1
ATOM 990 C C . GLU A 1 122 ? -2.419 15.399 9.237 1.00 14.88 115 GLU A C 1
ATOM 991 O O . GLU A 1 122 ? -2.978 15.024 10.260 1.00 13.87 115 GLU A O 1
ATOM 994 N N . VAL A 1 123 ? -1.398 14.746 8.710 1.00 13.52 116 VAL A N 1
ATOM 995 C CA . VAL A 1 123 ? -0.903 13.500 9.342 1.00 12.57 116 VAL A CA 1
ATOM 996 C C . VAL A 1 123 ? -0.402 13.827 10.715 1.00 13.81 116 VAL A C 1
ATOM 997 O O . VAL A 1 123 ? -0.688 13.121 11.679 1.00 13.60 116 VAL A O 1
ATOM 1001 N N . LYS A 1 124 ? 0.374 14.910 10.861 1.00 13.79 117 LYS A N 1
ATOM 1002 C CA . LYS A 1 124 ? 0.973 15.229 12.153 1.00 14.73 117 LYS A CA 1
ATOM 1003 C C . LYS A 1 124 ? -0.106 15.593 13.129 1.00 13.48 117 LYS A C 1
ATOM 1004 O O . LYS A 1 124 ? -0.016 15.236 14.326 1.00 13.70 117 LYS A O 1
ATOM 1010 N N . ASP A 1 125 ? -1.176 16.206 12.695 1.00 14.38 118 ASP A N 1
ATOM 1011 C CA . ASP A 1 125 ? -2.273 16.510 13.611 1.00 15.39 118 ASP A CA 1
ATOM 1012 C C . ASP A 1 125 ? -2.940 15.197 14.180 1.00 15.33 118 ASP A C 1
ATOM 1013 O O . ASP A 1 125 ? -3.183 15.041 15.361 1.00 13.77 118 ASP A O 1
ATOM 1018 N N . GLU A 1 126 ? -3.264 14.297 13.248 1.00 14.58 119 GLU A N 1
ATOM 1019 C CA . GLU A 1 126 ? -3.894 13.023 13.606 1.00 13.37 119 GLU A CA 1
ATOM 1020 C C . GLU A 1 126 ? -2.967 12.174 14.461 1.00 12.61 119 GLU A C 1
ATOM 1021 O O . GLU A 1 126 ? -3.427 11.634 15.485 1.00 11.90 119 GLU A O 1
ATOM 1027 N N . LEU A 1 127 ? -1.718 12.072 14.088 1.00 12.08 120 LEU A N 1
ATOM 1028 C CA . LEU A 1 127 ? -0.772 11.253 14.852 1.00 12.95 120 LEU A CA 1
ATOM 1029 C C . LEU A 1 127 ? -0.608 11.697 16.273 1.00 12.13 120 LEU A C 1
ATOM 1030 O O . LEU A 1 127 ? -0.532 10.928 17.174 1.00 11.52 120 LEU A O 1
ATOM 1035 N N . SER A 1 128 ? -0.561 13.021 16.460 1.00 11.71 121 SER A N 1
ATOM 1036 C CA . SER A 1 128 ? -0.419 13.554 17.801 1.00 11.65 121 SER A CA 1
ATOM 1037 C C . SER A 1 128 ? -1.622 13.130 18.662 1.00 10.65 121 SER A C 1
ATOM 1038 O O . SER A 1 128 ? -1.434 12.682 19.803 1.00 11.85 121 SER A O 1
ATOM 1041 N N . LYS A 1 129 ? -2.823 13.222 18.122 1.00 10.39 122 LYS A N 1
ATOM 1042 C CA A LYS A 1 129 ? -4.062 12.895 18.837 0.80 10.52 122 LYS A CA 1
ATOM 1043 C CA B LYS A 1 129 ? -3.993 12.877 18.911 0.20 10.61 122 LYS A CA 1
ATOM 1044 C C . LYS A 1 129 ? -4.080 11.373 19.128 1.00 11.07 122 LYS A C 1
ATOM 1045 O O . LYS A 1 129 ? -4.450 10.902 20.227 1.00 11.12 122 LYS A O 1
ATOM 1056 N N . VAL A 1 130 ? -3.718 10.529 18.144 1.00 10.45 123 VAL A N 1
ATOM 1057 C CA . VAL A 1 130 ? -3.778 9.079 18.292 1.00 10.15 123 VAL A CA 1
ATOM 1058 C C . VAL A 1 130 ? -2.739 8.659 19.302 1.00 9.12 123 VAL A C 1
ATOM 1059 O O . VAL A 1 130 ? -3.078 7.870 20.188 1.00 9.36 123 VAL A O 1
ATOM 1063 N N . TRP A 1 131 ? -1.468 9.062 19.217 1.00 9.15 124 TRP A N 1
ATOM 1064 C CA . TRP A 1 131 ? -0.475 8.685 20.158 1.00 8.91 124 TRP A CA 1
ATOM 1065 C C . TRP A 1 131 ? -0.796 9.176 21.557 1.00 9.40 124 TRP A C 1
ATOM 1066 O O . TRP A 1 131 ? -0.477 8.511 22.555 1.00 9.17 124 TRP A O 1
ATOM 1077 N N . THR A 1 132 ? -1.341 10.396 21.685 1.00 9.66 125 THR A N 1
ATOM 1078 C CA . THR A 1 132 ? -1.734 10.821 23.006 1.00 10.02 125 THR A CA 1
ATOM 1079 C C . THR A 1 132 ? -2.708 9.825 23.671 1.00 9.37 125 THR A C 1
ATOM 1080 O O . THR A 1 132 ? -2.547 9.519 24.829 1.00 9.05 125 THR A O 1
ATOM 1084 N N . GLN A 1 133 ? -3.676 9.390 22.898 1.00 8.67 126 GLN A N 1
ATOM 1085 C CA . GLN A 1 133 ? -4.639 8.465 23.387 1.00 9.32 126 GLN A CA 1
ATOM 1086 C C . GLN A 1 133 ? -4.101 7.098 23.760 1.00 9.34 126 GLN A C 1
ATOM 1087 O O . GLN A 1 133 ? -4.460 6.521 24.786 1.00 9.76 126 GLN A O 1
ATOM 1093 N N . ILE A 1 134 ? -3.244 6.529 22.910 1.00 8.96 127 ILE A N 1
ATOM 1094 C CA . ILE A 1 134 ? -2.655 5.234 23.201 1.00 8.54 127 ILE A CA 1
ATOM 1095 C C . ILE A 1 134 ? -1.770 5.383 24.447 1.00 8.46 127 ILE A C 1
ATOM 1096 O O . ILE A 1 134 ? -1.864 4.574 25.343 1.00 9.28 127 ILE A O 1
ATOM 1101 N N . ALA A 1 135 ? -0.942 6.440 24.461 1.00 8.83 128 ALA A N 1
ATOM 1102 C CA . ALA A 1 135 ? -0.080 6.602 25.552 1.00 8.98 128 ALA A CA 1
ATOM 1103 C C . ALA A 1 135 ? -0.866 6.774 26.862 1.00 10.52 128 ALA A C 1
ATOM 1104 O O . ALA A 1 135 ? -0.469 6.239 27.902 1.00 10.32 128 ALA A O 1
ATOM 1106 N N . ASN A 1 136 ? -1.962 7.546 26.857 1.00 9.51 129 ASN A N 1
ATOM 1107 C CA . ASN A 1 136 ? -2.710 7.734 28.102 1.00 10.49 129 ASN A CA 1
ATOM 1108 C C . ASN A 1 136 ? -3.388 6.447 28.551 1.00 10.32 129 ASN A C 1
ATOM 1109 O O . ASN A 1 136 ? -3.397 6.191 29.749 1.00 10.53 129 ASN A O 1
ATOM 1114 N N . ARG A 1 137 ? -3.824 5.576 27.621 1.00 9.63 130 ARG A N 1
ATOM 1115 C CA . ARG A 1 137 ? -4.395 4.340 28.062 1.00 10.88 130 ARG A CA 1
ATOM 1116 C C . ARG A 1 137 ? -3.400 3.532 28.852 1.00 11.10 130 ARG A C 1
ATOM 1117 O O . ARG A 1 137 ? -3.766 2.885 29.834 1.00 11.89 130 ARG A O 1
ATOM 1125 N N . PHE A 1 138 ? -2.142 3.514 28.379 1.00 10.35 131 PHE A N 1
ATOM 1126 C CA . PHE A 1 138 ? -1.131 2.680 28.917 1.00 10.82 131 PHE A CA 1
ATOM 1127 C C . PHE A 1 138 ? -0.149 3.304 29.905 1.00 10.93 131 PHE A C 1
ATOM 1128 O O . PHE A 1 138 ? 0.893 2.779 30.239 1.00 11.09 131 PHE A O 1
ATOM 1136 N N . LYS A 1 139 ? -0.465 4.516 30.318 1.00 10.61 132 LYS A N 1
ATOM 1137 C CA . LYS A 1 139 ? 0.470 5.358 31.074 1.00 12.32 132 LYS A CA 1
ATOM 1138 C C . LYS A 1 139 ? 0.964 4.817 32.356 1.00 11.60 132 LYS A C 1
ATOM 1139 O O . LYS A 1 139 ? 2.147 4.965 32.667 1.00 14.43 132 LYS A O 1
ATOM 1145 N N . THR A 1 140 ? 0.183 4.011 33.041 1.00 11.93 133 THR A N 1
ATOM 1146 C CA . THR A 1 140 ? 0.612 3.509 34.360 1.00 12.95 133 THR A CA 1
ATOM 1147 C C . THR A 1 140 ? 1.383 2.238 34.263 1.00 12.15 133 THR A C 1
ATOM 1148 O O . THR A 1 140 ? 1.898 1.712 35.268 1.00 12.96 133 THR A O 1
ATOM 1152 N N . TYR A 1 141 ? 1.511 1.622 33.076 1.00 11.83 134 TYR A N 1
ATOM 1153 C CA . TYR A 1 141 ? 2.273 0.383 32.924 1.00 10.60 134 TYR A CA 1
ATOM 1154 C C . TYR A 1 141 ? 3.763 0.660 33.126 1.00 9.92 134 TYR A C 1
ATOM 1155 O O . TYR A 1 141 ? 4.243 1.705 32.788 1.00 11.11 134 TYR A O 1
ATOM 1164 N N . GLY A 1 142 ? 4.440 -0.308 33.652 1.00 11.03 135 GLY A N 1
ATOM 1165 C CA . GLY A 1 142 ? 5.879 -0.245 33.878 1.00 11.21 135 GLY A CA 1
ATOM 1166 C C . GLY A 1 142 ? 6.677 -0.532 32.609 1.00 11.22 135 GLY A C 1
ATOM 1167 O O . GLY A 1 142 ? 6.121 -0.538 31.488 1.00 11.77 135 GLY A O 1
ATOM 1168 N N . ASP A 1 143 ? 7.964 -0.619 32.733 1.00 11.13 136 ASP A N 1
ATOM 1169 C CA . ASP A 1 143 ? 8.862 -0.518 31.584 1.00 11.18 136 ASP A CA 1
ATOM 1170 C C . ASP A 1 143 ? 9.001 -1.819 30.753 1.00 10.31 136 ASP A C 1
ATOM 1171 O O . ASP A 1 143 ? 9.694 -1.828 29.768 1.00 9.85 136 ASP A O 1
ATOM 1176 N N . TYR A 1 144 ? 8.243 -2.865 31.099 1.00 9.29 137 TYR A N 1
ATOM 1177 C CA . TYR A 1 144 ? 8.156 -3.973 30.223 1.00 9.37 137 TYR A CA 1
ATOM 1178 C C . TYR A 1 144 ? 7.229 -3.674 29.033 1.00 9.71 137 TYR A C 1
ATOM 1179 O O . TYR A 1 144 ? 7.302 -4.443 28.051 1.00 9.51 137 TYR A O 1
ATOM 1188 N N . LEU A 1 145 ? 6.441 -2.615 29.121 1.00 9.00 138 LEU A N 1
ATOM 1189 C CA . LEU A 1 145 ? 5.647 -2.181 27.963 1.00 9.25 138 LEU A CA 1
ATOM 1190 C C . LEU A 1 145 ? 6.421 -1.097 27.228 1.00 9.16 138 LEU A C 1
ATOM 1191 O O . LEU A 1 145 ? 6.766 -0.067 27.798 1.00 9.63 138 LEU A O 1
ATOM 1196 N N . ILE A 1 146 ? 6.546 -1.345 25.928 1.00 8.55 139 ILE A N 1
ATOM 1197 C CA . ILE A 1 146 ? 7.337 -0.524 25.014 1.00 8.72 139 ILE A CA 1
ATOM 1198 C C . ILE A 1 146 ? 6.404 -0.009 23.920 1.00 9.18 139 ILE A C 1
ATOM 1199 O O . ILE A 1 146 ? 5.469 -0.710 23.470 1.00 9.11 139 ILE A O 1
ATOM 1204 N N . PHE A 1 147 ? 6.548 1.271 23.568 1.00 8.14 140 PHE A N 1
ATOM 1205 C CA . PHE A 1 147 ? 5.802 1.783 22.406 1.00 9.10 140 PHE A CA 1
ATOM 1206 C C . PHE A 1 147 ? 6.677 1.821 21.169 1.00 8.56 140 PHE A C 1
ATOM 1207 O O . PHE A 1 147 ? 7.858 2.155 21.259 1.00 10.62 140 PHE A O 1
ATOM 1215 N N . GLU A 1 148 ? 6.164 1.482 20.046 1.00 8.40 141 GLU A N 1
ATOM 1216 C CA . GLU A 1 148 ? 6.829 1.580 18.715 1.00 8.73 141 GLU A CA 1
ATOM 1217 C C . GLU A 1 148 ? 6.013 2.508 17.878 1.00 8.24 141 GLU A C 1
ATOM 1218 O O . GLU A 1 148 ? 4.837 2.276 17.593 1.00 8.31 141 GLU A O 1
ATOM 1224 N N . THR A 1 149 ? 6.534 3.684 17.538 1.00 8.81 142 THR A N 1
ATOM 1225 C CA . THR A 1 149 ? 5.681 4.798 17.065 1.00 9.15 142 THR A CA 1
ATOM 1226 C C . THR A 1 149 ? 5.042 4.536 15.703 1.00 7.80 142 THR A C 1
ATOM 1227 O O . THR A 1 149 ? 3.883 4.794 15.468 1.00 8.86 142 THR A O 1
ATOM 1231 N N . LEU A 1 150 ? 5.799 3.878 14.771 1.00 8.49 143 LEU A N 1
ATOM 1232 C CA . LEU A 1 150 ? 5.297 3.565 13.436 1.00 9.06 143 LEU A CA 1
ATOM 1233 C C . LEU A 1 150 ? 5.944 2.313 12.907 1.00 11.79 143 LEU A C 1
ATOM 1234 O O . LEU A 1 150 ? 7.163 2.203 13.046 1.00 18.46 143 LEU A O 1
ATOM 1239 N N . ASN A 1 151 ? 5.313 1.496 12.146 1.00 10.01 144 ASN A N 1
ATOM 1240 C CA . ASN A 1 151 ? 5.817 0.197 11.757 1.00 9.31 144 ASN A CA 1
ATOM 1241 C C . ASN A 1 151 ? 6.835 0.322 10.634 1.00 7.96 144 ASN A C 1
ATOM 1242 O O . ASN A 1 151 ? 8.053 0.207 10.814 1.00 9.61 144 ASN A O 1
ATOM 1247 N N . GLU A 1 152 ? 6.344 0.540 9.433 1.00 9.51 145 GLU A N 1
ATOM 1248 C CA . GLU A 1 152 ? 7.131 0.616 8.160 1.00 9.84 145 GLU A CA 1
ATOM 1249 C C . GLU A 1 152 ? 6.694 1.869 7.423 1.00 9.11 145 GLU A C 1
ATOM 1250 O O . GLU A 1 152 ? 6.154 1.750 6.310 1.00 10.59 145 GLU A O 1
ATOM 1256 N N . PRO A 1 153 ? 6.799 3.041 8.034 1.00 10.08 146 PRO A N 1
ATOM 1257 C CA . PRO A 1 153 ? 6.197 4.266 7.436 1.00 10.39 146 PRO A CA 1
ATOM 1258 C C . PRO A 1 153 ? 6.890 4.584 6.079 1.00 9.07 146 PRO A C 1
ATOM 1259 O O . PRO A 1 153 ? 8.070 4.593 5.982 1.00 9.32 146 PRO A O 1
ATOM 1263 N N . ARG A 1 154 ? 6.085 4.728 5.061 1.00 10.16 147 ARG A N 1
ATOM 1264 C CA . ARG A 1 154 ? 6.597 4.760 3.668 1.00 10.40 147 ARG A CA 1
ATOM 1265 C C . ARG A 1 154 ? 5.517 5.225 2.770 1.00 10.08 147 ARG A C 1
ATOM 1266 O O . ARG A 1 154 ? 4.358 5.270 3.131 1.00 10.19 147 ARG A O 1
ATOM 1274 N N . HIS A 1 155 ? 5.887 5.516 1.500 1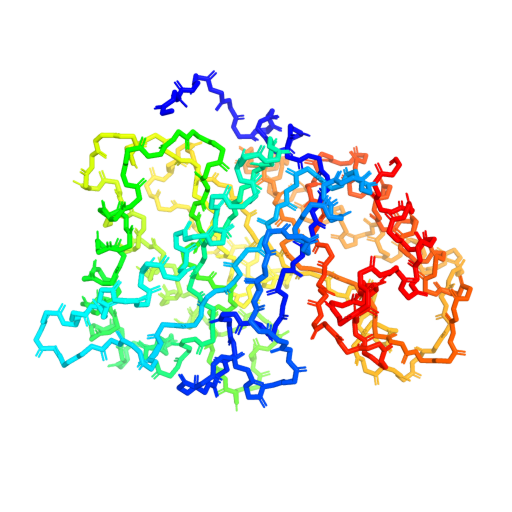.00 11.39 148 HIS A N 1
ATOM 1275 C CA . HIS A 1 155 ? 4.905 5.872 0.496 1.00 11.02 148 HIS A CA 1
ATOM 1276 C C . HIS A 1 155 ? 4.607 4.685 -0.407 1.00 11.26 148 HIS A C 1
ATOM 1277 O O . HIS A 1 155 ? 5.420 4.341 -1.264 1.00 12.28 148 HIS A O 1
ATOM 1284 N N . LYS A 1 156 ? 3.535 3.993 -0.133 1.00 11.75 149 LYS A N 1
ATOM 1285 C CA . LYS A 1 156 ? 3.271 2.773 -0.825 1.00 12.35 149 LYS A CA 1
ATOM 1286 C C . LYS A 1 156 ? 2.981 3.016 -2.315 1.00 12.05 149 LYS A C 1
ATOM 1287 O O . LYS A 1 156 ? 2.349 4.041 -2.644 1.00 13.57 149 LYS A O 1
ATOM 1293 N N . GLY A 1 157 ? 3.541 2.156 -3.135 1.00 12.48 150 GLY A N 1
ATOM 1294 C CA . GLY A 1 157 ? 3.239 2.200 -4.580 1.00 13.03 150 GLY A CA 1
ATOM 1295 C C . GLY A 1 157 ? 4.213 3.059 -5.340 1.00 12.84 150 GLY A C 1
ATOM 1296 O O . GLY A 1 157 ? 3.999 3.258 -6.544 1.00 17.67 150 GLY A O 1
ATOM 1297 N N . THR A 1 158 ? 5.311 3.486 -4.758 1.00 13.13 151 THR A N 1
ATOM 1298 C CA . THR A 1 158 ? 6.291 4.335 -5.366 1.00 12.93 151 THR A CA 1
ATOM 1299 C C . THR A 1 158 ? 7.576 3.541 -5.679 1.00 15.13 151 THR A C 1
ATOM 1300 O O . THR A 1 158 ? 7.859 2.525 -4.992 1.00 14.27 151 THR A O 1
ATOM 1304 N N . PRO A 1 159 ? 8.380 3.951 -6.632 1.00 14.63 152 PRO A N 1
ATOM 1305 C CA . PRO A 1 159 ? 9.528 3.159 -6.970 1.00 15.84 152 PRO A CA 1
ATOM 1306 C C . PRO A 1 159 ? 10.511 2.983 -5.779 1.00 15.19 152 PRO A C 1
ATOM 1307 O O . PRO A 1 159 ? 11.212 1.937 -5.744 1.00 16.89 152 PRO A O 1
ATOM 1311 N N . GLU A 1 160 ? 10.680 3.992 -4.920 1.00 15.00 153 GLU A N 1
ATOM 1312 C CA . GLU A 1 160 ? 11.638 3.924 -3.822 1.00 15.39 153 GLU A CA 1
ATOM 1313 C C . GLU A 1 160 ? 11.018 3.318 -2.551 1.00 12.79 153 GLU A C 1
ATOM 1314 O O . GLU A 1 160 ? 11.704 3.315 -1.539 1.00 13.98 153 GLU A O 1
ATOM 1320 N N . GLU A 1 161 ? 9.800 2.873 -2.588 1.00 12.75 154 GLU A N 1
ATOM 1321 C CA . GLU A 1 161 ? 9.110 2.333 -1.389 1.00 14.18 154 GLU A CA 1
ATOM 1322 C C . GLU A 1 161 ? 9.970 1.411 -0.574 1.00 13.20 154 GLU A C 1
ATOM 1323 O O . GLU A 1 161 ? 10.059 1.604 0.664 1.00 13.17 154 GLU A O 1
ATOM 1329 N N . TRP A 1 162 ? 10.596 0.451 -1.215 1.00 12.69 155 TRP A N 1
ATOM 1330 C CA . TRP A 1 162 ? 11.428 -0.572 -0.527 1.00 15.57 155 TRP A CA 1
ATOM 1331 C C . TRP A 1 162 ? 12.896 -0.335 -0.702 1.00 16.09 155 TRP A C 1
ATOM 1332 O O . TRP A 1 162 ? 13.733 -1.243 -0.437 1.00 19.83 155 TRP A O 1
ATOM 1343 N N . LYS A 1 163 ? 13.265 0.872 -1.128 1.00 14.98 156 LYS A N 1
ATOM 1344 C CA . LYS A 1 163 ? 14.660 1.283 -1.377 1.00 16.95 156 LYS A CA 1
ATOM 1345 C C . LYS A 1 163 ? 15.149 2.489 -0.571 1.00 15.71 156 LYS A C 1
ATOM 1346 O O . LYS A 1 163 ? 16.115 3.173 -0.890 1.00 18.36 156 LYS A O 1
ATOM 1352 N N . GLY A 1 164 ? 14.452 2.686 0.560 1.00 14.81 157 GLY A N 1
ATOM 1353 C CA . GLY A 1 164 ? 14.766 3.786 1.424 1.00 14.76 157 GLY A CA 1
ATOM 1354 C C . GLY A 1 164 ? 14.102 5.123 1.162 1.00 13.00 157 GLY A C 1
ATOM 1355 O O . GLY A 1 164 ? 14.419 6.146 1.804 1.00 13.65 157 GLY A O 1
ATOM 1356 N N . GLY A 1 165 ? 13.158 5.116 0.217 1.00 13.32 158 GLY A N 1
ATOM 1357 C CA . GLY A 1 165 ? 12.334 6.340 0.051 1.00 13.87 158 GLY A CA 1
ATOM 1358 C C . GLY A 1 165 ? 12.989 7.454 -0.764 1.00 13.78 158 GLY A C 1
ATOM 1359 O O . GLY A 1 165 ? 14.102 7.325 -1.242 1.00 14.65 158 GLY A O 1
ATOM 1360 N N . THR A 1 166 ? 12.291 8.545 -0.883 1.00 12.84 159 THR A N 1
ATOM 1361 C CA . THR A 1 166 ? 12.887 9.783 -1.391 1.00 12.67 159 THR A CA 1
ATOM 1362 C C . THR A 1 166 ? 13.270 10.669 -0.232 1.00 15.82 159 THR A C 1
ATOM 1363 O O . THR A 1 166 ? 12.933 10.423 0.927 1.00 13.70 159 THR A O 1
ATOM 1367 N N . GLN A 1 167 ? 13.994 11.760 -0.490 1.00 14.08 160 GLN A N 1
ATOM 1368 C CA . GLN A 1 167 ? 14.325 12.647 0.565 1.00 14.81 160 GLN A CA 1
ATOM 1369 C C . GLN A 1 167 ? 13.094 13.235 1.250 1.00 14.75 160 GLN A C 1
ATOM 1370 O O . GLN A 1 167 ? 13.105 13.376 2.523 1.00 15.02 160 GLN A O 1
ATOM 1376 N N . GLU A 1 168 ? 12.102 13.580 0.474 1.00 14.31 161 GLU A N 1
ATOM 1377 C CA . GLU A 1 168 ? 10.863 14.073 1.019 1.00 13.80 161 GLU A CA 1
ATOM 1378 C C . GLU A 1 168 ? 10.207 13.034 1.960 1.00 14.86 161 GLU A C 1
ATOM 1379 O O . GLU A 1 168 ? 9.771 13.367 3.019 1.00 14.18 161 GLU A O 1
ATOM 1385 N N . GLY A 1 169 ? 10.192 11.781 1.523 1.00 12.61 162 GLY A N 1
ATOM 1386 C CA . GLY A 1 169 ? 9.560 10.716 2.320 1.00 11.39 162 GLY A CA 1
ATOM 1387 C C . GLY A 1 169 ? 10.342 10.548 3.584 1.00 11.10 162 GLY A C 1
ATOM 1388 O O . GLY A 1 169 ? 9.688 10.419 4.665 1.00 12.62 162 GLY A O 1
ATOM 1389 N N . ARG A 1 170 ? 11.672 10.503 3.627 1.00 11.62 163 ARG A N 1
ATOM 1390 C CA . ARG A 1 170 ? 12.425 10.330 4.848 1.00 11.92 163 ARG A CA 1
ATOM 1391 C C . ARG A 1 170 ? 12.228 11.514 5.752 1.00 13.65 163 ARG A C 1
ATOM 1392 O O . ARG A 1 170 ? 12.228 11.369 6.975 1.00 13.64 163 ARG A O 1
ATOM 1400 N N . ASP A 1 171 ? 12.170 12.725 5.199 1.00 13.00 164 ASP A N 1
ATOM 1401 C CA . ASP A 1 171 ? 11.942 13.919 5.984 1.00 15.52 164 ASP A CA 1
ATOM 1402 C C . ASP A 1 171 ? 10.590 13.848 6.674 1.00 12.56 164 ASP A C 1
ATOM 1403 O O . ASP A 1 171 ? 10.539 14.104 7.917 1.00 14.64 164 ASP A O 1
ATOM 1408 N N . ALA A 1 172 ? 9.557 13.539 5.949 1.00 12.86 165 ALA A N 1
ATOM 1409 C CA . ALA A 1 172 ? 8.266 13.420 6.546 1.00 11.28 165 ALA A CA 1
ATOM 1410 C C . ALA A 1 172 ? 8.216 12.343 7.607 1.00 12.76 165 ALA A C 1
ATOM 1411 O O . ALA A 1 172 ? 7.646 12.565 8.691 1.00 11.38 165 ALA A O 1
ATOM 1413 N N . VAL A 1 173 ? 8.790 11.162 7.305 1.00 10.37 166 VAL A N 1
ATOM 1414 C CA . VAL A 1 173 ? 8.820 10.135 8.341 1.00 10.45 166 VAL A CA 1
ATOM 1415 C C . VAL A 1 173 ? 9.503 10.633 9.597 1.00 11.58 166 VAL A C 1
ATOM 1416 O O . VAL A 1 173 ? 8.998 10.402 10.708 1.00 10.95 166 VAL A O 1
ATOM 1420 N N . ASN A 1 174 ? 10.685 11.328 9.533 1.00 11.90 167 ASN A N 1
ATOM 1421 C CA . ASN A 1 174 ? 11.264 11.873 10.698 1.00 11.79 167 ASN A CA 1
ATOM 1422 C C . ASN A 1 174 ? 10.293 12.839 11.425 1.00 12.64 167 ASN A C 1
ATOM 1423 O O . ASN A 1 174 ? 10.297 12.850 12.682 1.00 12.32 167 ASN A O 1
ATOM 1428 N N . GLN A 1 175 ? 9.580 13.648 10.671 1.00 11.41 168 GLN A N 1
ATOM 1429 C CA . GLN A 1 175 ? 8.640 14.542 11.342 1.00 13.02 168 GLN A CA 1
ATOM 1430 C C . GLN A 1 175 ? 7.522 13.785 12.070 1.00 11.98 168 GLN A C 1
ATOM 1431 O O . GLN A 1 175 ? 7.059 14.251 13.123 1.00 12.69 168 GLN A O 1
ATOM 1437 N N . TYR A 1 176 ? 7.099 12.670 11.466 1.00 10.42 169 TYR A N 1
ATOM 1438 C CA . TYR A 1 176 ? 6.030 11.912 12.103 1.00 10.20 169 TYR A CA 1
ATOM 1439 C C . TYR A 1 176 ? 6.519 11.223 13.375 1.00 10.58 169 TYR A C 1
ATOM 1440 O O . TYR A 1 176 ? 5.801 11.195 14.385 1.00 11.08 169 TYR A O 1
ATOM 1449 N N . HIS A 1 177 ? 7.759 10.774 13.393 1.00 10.12 170 HIS A N 1
ATOM 1450 C CA . HIS A 1 177 ? 8.343 10.272 14.631 1.00 9.36 170 HIS A CA 1
ATOM 1451 C C . HIS A 1 177 ? 8.457 11.367 15.659 1.00 9.83 170 HIS A C 1
ATOM 1452 O O . HIS A 1 177 ? 8.299 11.137 16.881 1.00 10.64 170 HIS A O 1
ATOM 1459 N N . GLN A 1 178 ? 8.824 12.561 15.210 1.00 10.38 171 GLN A N 1
ATOM 1460 C CA . GLN A 1 178 ? 8.941 13.717 16.143 1.00 11.31 171 GLN A CA 1
ATOM 1461 C C . GLN A 1 178 ? 7.600 13.990 16.816 1.00 10.42 171 GLN A C 1
ATOM 1462 O O . GLN A 1 178 ? 7.612 14.094 18.067 1.00 12.04 171 GLN A O 1
ATOM 1468 N N . VAL A 1 179 ? 6.549 14.058 16.048 1.00 10.14 172 VAL A N 1
ATOM 1469 C CA . VAL A 1 179 ? 5.194 14.287 16.587 1.00 11.97 172 VAL A CA 1
ATOM 1470 C C . VAL A 1 179 ? 4.872 13.187 17.595 1.00 11.44 172 VAL A C 1
ATOM 1471 O O . VAL A 1 179 ? 4.252 13.435 18.639 1.00 11.80 172 VAL A O 1
ATOM 1475 N N . SER A 1 180 ? 5.147 11.931 17.254 1.00 9.87 173 SER A N 1
ATOM 1476 C CA . SER A 1 180 ? 4.736 10.764 18.026 1.00 8.69 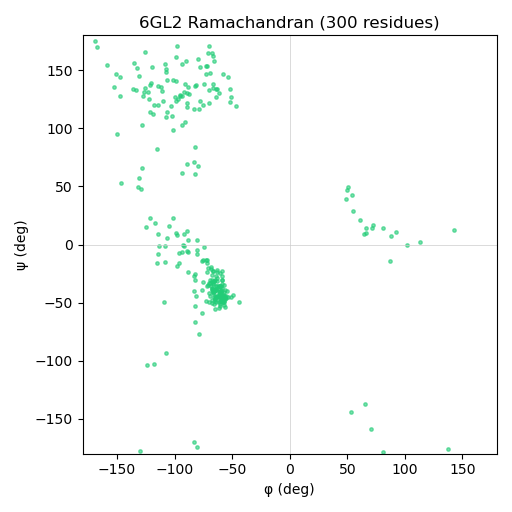173 SER A CA 1
ATOM 1477 C C . SER A 1 180 ? 5.500 10.671 19.314 1.00 9.24 173 SER A C 1
ATOM 1478 O O . SER A 1 180 ? 4.924 10.457 20.413 1.00 9.84 173 SER A O 1
ATOM 1481 N N . VAL A 1 181 ? 6.810 10.781 19.284 1.00 9.36 174 VAL A N 1
ATOM 1482 C CA . VAL A 1 181 ? 7.591 10.824 20.520 1.00 10.22 174 VAL A CA 1
ATOM 1483 C C . VAL A 1 181 ? 7.148 11.965 21.417 1.00 10.07 174 VAL A C 1
ATOM 1484 O O . VAL A 1 181 ? 6.969 11.807 22.609 1.00 10.96 174 VAL A O 1
ATOM 1488 N N . ASP A 1 182 ? 7.025 13.160 20.838 1.00 10.53 175 ASP A N 1
ATOM 1489 C CA . ASP A 1 182 ? 6.625 14.293 21.637 1.00 11.87 175 ASP A CA 1
ATOM 1490 C C . ASP A 1 182 ? 5.274 14.027 22.301 1.00 11.63 175 ASP A C 1
ATOM 1491 O O . ASP A 1 182 ? 5.066 14.370 23.487 1.00 12.73 175 ASP A O 1
ATOM 1496 N N . ALA A 1 183 ? 4.316 13.488 21.569 1.00 12.31 176 ALA A N 1
ATOM 1497 C CA . ALA A 1 183 ? 3.028 13.230 22.144 1.00 10.86 176 ALA A CA 1
ATOM 1498 C C . ALA A 1 183 ? 3.135 12.251 23.329 1.00 10.84 176 ALA A C 1
ATOM 1499 O O . ALA A 1 183 ? 2.490 12.404 24.373 1.00 11.52 176 ALA A O 1
ATOM 1501 N N . ILE A 1 184 ? 3.864 11.166 23.152 1.00 9.50 177 ILE A N 1
ATOM 1502 C CA . ILE A 1 184 ? 4.046 10.202 24.189 1.00 9.82 177 ILE A CA 1
ATOM 1503 C C . ILE A 1 184 ? 4.655 10.874 25.429 1.00 11.10 177 ILE A C 1
ATOM 1504 O O . ILE A 1 184 ? 4.175 10.717 26.546 1.00 10.64 177 ILE A O 1
ATOM 1509 N N . ARG A 1 185 ? 5.776 11.600 25.233 1.00 10.20 178 ARG A N 1
ATOM 1510 C CA . ARG A 1 185 ? 6.443 12.143 26.382 1.00 11.13 178 ARG A CA 1
ATOM 1511 C C . ARG A 1 185 ? 5.590 13.215 27.098 1.00 11.84 178 ARG A C 1
ATOM 1512 O O . ARG A 1 185 ? 5.688 13.332 28.331 1.00 12.30 178 ARG A O 1
ATOM 1520 N N . ALA A 1 186 ? 4.781 13.938 26.344 1.00 11.01 179 ALA A N 1
ATOM 1521 C CA . ALA A 1 186 ? 4.002 15.033 26.951 1.00 12.01 179 ALA A CA 1
ATOM 1522 C C . ALA A 1 186 ? 2.972 14.470 27.877 1.00 12.13 179 ALA A C 1
ATOM 1523 O O . ALA A 1 186 ? 2.510 15.185 28.762 1.00 15.39 179 ALA A O 1
ATOM 1525 N N . THR A 1 187 ? 2.566 13.215 27.765 1.00 11.58 180 THR A N 1
ATOM 1526 C CA . THR A 1 187 ? 1.577 12.672 28.708 1.00 11.62 180 THR A CA 1
ATOM 1527 C C . THR A 1 187 ? 2.152 12.447 30.075 1.00 11.49 180 THR A C 1
ATOM 1528 O O . THR A 1 187 ? 1.359 12.323 31.008 1.00 13.73 180 THR A O 1
ATOM 1532 N N . GLY A 1 188 ? 3.465 12.432 30.233 1.00 11.39 181 GLY A N 1
ATOM 1533 C CA . GLY A 1 188 ? 4.116 12.367 31.528 1.00 12.57 181 GLY A CA 1
ATOM 1534 C C . GLY A 1 188 ? 3.974 11.069 32.207 1.00 12.57 181 GLY A C 1
ATOM 1535 O O . GLY A 1 188 ? 3.803 10.008 31.580 1.00 12.40 181 GLY A O 1
ATOM 1536 N N . GLY A 1 189 ? 4.151 11.056 33.540 1.00 13.39 182 GLY A N 1
ATOM 1537 C CA . GLY A 1 189 ? 4.209 9.825 34.295 1.00 14.28 182 GLY A CA 1
ATOM 1538 C C . GLY A 1 189 ? 5.234 8.909 33.711 1.00 12.37 182 GLY A C 1
ATOM 1539 O O . GLY A 1 189 ? 6.340 9.298 33.307 1.00 14.23 182 GLY A O 1
ATOM 1540 N N . ASN A 1 190 ? 4.936 7.644 33.750 1.00 11.75 183 ASN A N 1
ATOM 1541 C CA . ASN A 1 190 ? 5.833 6.617 33.267 1.00 11.64 183 ASN A CA 1
ATOM 1542 C C . ASN A 1 190 ? 6.158 6.819 31.798 1.00 13.35 183 ASN A C 1
ATOM 1543 O O . ASN A 1 190 ? 7.231 6.299 31.302 1.00 13.59 183 ASN A O 1
ATOM 1548 N N . ASN A 1 191 ? 5.329 7.512 31.055 1.00 11.02 184 ASN A N 1
ATOM 1549 C CA . ASN A 1 191 ? 5.557 7.753 29.667 1.00 11.83 184 ASN A CA 1
ATOM 1550 C C . ASN A 1 191 ? 6.690 8.737 29.350 1.00 13.30 184 ASN A C 1
ATOM 1551 O O . ASN A 1 191 ? 7.155 8.864 28.234 1.00 12.93 184 ASN A O 1
ATOM 1556 N N . ALA A 1 192 ? 7.139 9.451 30.403 1.00 13.54 185 ALA A N 1
ATOM 1557 C CA . ALA A 1 192 ? 8.299 10.334 30.219 1.00 13.70 185 ALA A CA 1
ATOM 1558 C C . ALA A 1 192 ? 9.593 9.505 30.055 1.00 13.12 185 ALA A C 1
ATOM 1559 O O . ALA A 1 192 ? 10.483 10.017 29.367 1.00 16.18 185 ALA A O 1
ATOM 1561 N N . LYS A 1 193 ? 9.617 8.273 30.553 1.00 13.84 186 LYS A N 1
ATOM 1562 C CA . LYS A 1 193 ? 10.790 7.407 30.653 1.00 16.45 186 LYS A CA 1
ATOM 1563 C C . LYS A 1 193 ? 10.720 6.124 29.805 1.00 13.06 186 LYS A C 1
ATOM 1564 O O . LYS A 1 193 ? 11.726 5.465 29.559 1.00 14.45 186 LYS A O 1
ATOM 1570 N N . ARG A 1 194 ? 9.492 5.787 29.353 1.00 11.35 187 ARG A N 1
ATOM 1571 C CA . ARG A 1 194 ? 9.257 4.504 28.704 1.00 10.25 187 ARG A CA 1
ATOM 1572 C C . ARG A 1 194 ? 10.188 4.366 27.460 1.00 9.87 187 ARG A C 1
ATOM 1573 O O . ARG A 1 194 ? 10.400 5.365 26.737 1.00 10.41 187 ARG A O 1
ATOM 1581 N N . LYS A 1 195 ? 10.618 3.179 27.174 1.00 9.67 188 LYS A N 1
ATOM 1582 C CA . LYS A 1 195 ? 11.375 2.915 25.918 1.00 10.17 188 LYS A CA 1
ATOM 1583 C C . LYS A 1 195 ? 10.452 3.031 24.715 1.00 8.96 188 LYS A C 1
ATOM 1584 O O . LYS A 1 195 ? 9.294 2.585 24.754 1.00 9.63 188 LYS A O 1
ATOM 1590 N N . ILE A 1 196 ? 10.912 3.760 23.684 1.00 8.86 189 ILE A N 1
ATOM 1591 C CA . ILE A 1 196 ? 10.182 3.976 22.431 1.00 8.66 189 ILE A CA 1
ATOM 1592 C C . ILE A 1 196 ? 11.028 3.482 21.289 1.00 9.32 189 ILE A C 1
ATOM 1593 O O . ILE A 1 196 ? 12.202 3.892 21.171 1.00 10.14 189 ILE A O 1
ATOM 1598 N N . MET A 1 197 ? 10.557 2.601 20.438 1.00 8.85 190 MET A N 1
ATOM 1599 C CA . MET A 1 197 ? 11.174 2.157 19.248 1.00 9.34 190 MET A CA 1
ATOM 1600 C C . MET A 1 197 ? 10.788 3.014 18.076 1.00 9.84 190 MET A C 1
ATOM 1601 O O . MET A 1 197 ? 9.580 3.164 17.751 1.00 8.91 190 MET A O 1
ATOM 1606 N N . VAL A 1 198 ? 11.784 3.594 17.447 1.00 9.19 191 VAL A N 1
ATOM 1607 C CA . VAL A 1 198 ? 11.638 4.516 16.340 1.00 10.04 191 VAL A CA 1
ATOM 1608 C C . VAL A 1 198 ? 12.286 3.953 15.109 1.00 8.82 191 VAL A C 1
ATOM 1609 O O . VAL A 1 198 ? 13.499 3.761 15.096 1.00 9.22 191 VAL A O 1
ATOM 1613 N N . SER A 1 199 ? 11.517 3.762 14.068 1.00 9.03 192 SER A N 1
ATOM 1614 C CA A SER A 1 199 ? 11.945 3.157 12.828 0.30 10.71 192 SER A CA 1
ATOM 1615 C CA B SER A 1 199 ? 11.971 3.146 12.830 0.70 10.20 192 SER A CA 1
ATOM 1616 C C . SER A 1 199 ? 12.609 4.130 11.855 1.00 10.06 192 SER A C 1
ATOM 1617 O O . SER A 1 199 ? 12.345 5.307 11.831 1.00 11.32 192 SER A O 1
ATOM 1622 N N . THR A 1 200 ? 13.474 3.566 11.002 1.00 9.96 193 THR A N 1
ATOM 1623 C CA . THR A 1 200 ? 13.869 4.237 9.767 1.00 10.19 193 THR A CA 1
ATOM 1624 C C . THR A 1 200 ? 12.675 4.232 8.832 1.00 10.41 193 THR A C 1
ATOM 1625 O O . THR A 1 200 ? 11.627 3.626 9.038 1.00 10.27 193 THR A O 1
ATOM 1629 N N . TYR A 1 201 ? 12.817 4.985 7.730 1.00 10.10 194 TYR A N 1
ATOM 1630 C CA . TYR A 1 201 ? 11.847 4.935 6.653 1.00 9.48 194 TYR A CA 1
ATOM 1631 C C . TYR A 1 201 ? 11.648 3.453 6.274 1.00 9.63 194 TYR A C 1
ATOM 1632 O O . TYR A 1 201 ? 12.589 2.765 5.990 1.00 9.95 194 TYR A O 1
ATOM 1641 N N . ALA A 1 202 ? 10.374 3.031 6.276 1.00 9.85 195 ALA A N 1
ATOM 1642 C CA . ALA A 1 202 ? 9.990 1.676 5.901 1.00 9.65 195 ALA A CA 1
ATOM 1643 C C . ALA A 1 202 ? 10.533 0.606 6.841 1.00 9.38 195 ALA A C 1
ATOM 1644 O O . ALA A 1 202 ? 10.510 -0.589 6.507 1.00 10.39 195 ALA A O 1
ATOM 1646 N N . ALA A 1 203 ? 11.119 1.003 7.960 1.00 9.52 196 ALA A N 1
ATOM 1647 C CA . ALA A 1 203 ? 11.980 0.116 8.774 1.00 9.85 196 ALA A CA 1
ATOM 1648 C C . ALA A 1 203 ? 13.079 -0.472 7.941 1.00 10.19 196 ALA A C 1
ATOM 1649 O O . ALA A 1 203 ? 13.613 -1.546 8.201 1.00 10.13 196 ALA A O 1
ATOM 1651 N N . SER A 1 204 ? 13.513 0.254 6.892 1.00 9.93 197 SER A N 1
ATOM 1652 C CA . SER A 1 204 ? 14.560 -0.158 5.971 1.00 9.59 197 SER A CA 1
ATOM 1653 C C . SER A 1 204 ? 15.933 -0.108 6.572 1.00 9.48 197 SER A C 1
ATOM 1654 O O . SER A 1 204 ? 16.247 0.691 7.390 1.00 10.80 197 SER A O 1
ATOM 1657 N N . THR A 1 205 ? 16.761 -0.981 5.979 1.00 11.84 198 THR A N 1
ATOM 1658 C CA . THR A 1 205 ? 18.217 -0.985 6.297 1.00 12.70 198 THR A CA 1
ATOM 1659 C C . THR A 1 205 ? 18.980 -0.380 5.114 1.00 13.38 198 THR A C 1
ATOM 1660 O O . THR A 1 205 ? 20.236 -0.480 5.140 1.00 14.12 198 THR A O 1
ATOM 1664 N N . ALA A 1 206 ? 18.316 0.128 4.097 1.00 13.20 199 ALA A N 1
ATOM 1665 C CA . ALA A 1 206 ? 18.975 0.821 2.957 1.00 13.89 199 ALA A CA 1
ATOM 1666 C C . ALA A 1 206 ? 19.854 1.908 3.576 1.00 13.56 199 ALA A C 1
ATOM 1667 O O . ALA A 1 206 ? 19.560 2.594 4.548 1.00 13.63 199 ALA A O 1
ATOM 1669 N N . SER A 1 207 ? 21.039 2.150 2.940 1.00 16.80 200 SER A N 1
ATOM 1670 C CA . SER A 1 207 ? 21.976 3.133 3.492 1.00 17.07 200 SER A CA 1
ATOM 1671 C C . SER A 1 207 ? 21.411 4.574 3.590 1.00 13.58 200 SER A C 1
ATOM 1672 O O . SER A 1 207 ? 21.736 5.251 4.526 1.00 15.73 200 SER A O 1
ATOM 1675 N N . ASN A 1 208 ? 20.594 4.973 2.637 1.00 15.71 201 ASN A N 1
ATOM 1676 C CA . ASN A 1 208 ? 20.005 6.308 2.706 1.00 17.49 201 ASN A CA 1
ATOM 1677 C C . ASN A 1 208 ? 19.027 6.458 3.877 1.00 16.28 201 ASN A C 1
ATOM 1678 O O . ASN A 1 208 ? 19.034 7.456 4.585 1.00 17.93 201 ASN A O 1
ATOM 1683 N N . ALA A 1 209 ? 18.320 5.355 4.182 1.00 15.51 202 ALA A N 1
ATOM 1684 C CA . ALA A 1 209 ? 17.410 5.373 5.328 1.00 13.69 202 ALA A CA 1
ATOM 1685 C C . ALA A 1 209 ? 18.237 5.432 6.633 1.00 14.55 202 ALA A C 1
ATOM 1686 O O . ALA A 1 209 ? 17.931 6.124 7.570 1.00 15.61 202 ALA A O 1
ATOM 1688 N N . LEU A 1 210 ? 19.353 4.663 6.709 1.00 13.94 203 LEU A N 1
ATOM 1689 C CA . LEU A 1 210 ? 20.267 4.676 7.840 1.00 14.37 203 LEU A CA 1
ATOM 1690 C C . LEU A 1 210 ? 20.897 6.060 8.089 1.00 16.51 203 LEU A C 1
ATOM 1691 O O . LEU A 1 210 ? 21.004 6.560 9.203 1.00 17.85 203 LEU A O 1
ATOM 1696 N N . ASN A 1 211 ? 21.283 6.687 6.962 1.00 18.26 204 ASN A N 1
ATOM 1697 C CA . ASN A 1 211 ? 22.039 7.927 7.072 1.00 18.44 204 ASN A CA 1
ATOM 1698 C C . ASN A 1 211 ? 21.125 9.107 7.466 1.00 18.49 204 ASN A C 1
ATOM 1699 O O . ASN A 1 211 ? 21.540 9.995 8.224 1.00 20.87 204 ASN A O 1
ATOM 1704 N N . ASP A 1 212 ? 19.840 9.064 7.021 1.00 16.11 205 ASP A N 1
ATOM 1705 C CA . ASP A 1 212 ? 18.909 10.155 7.264 1.00 18.10 205 ASP A CA 1
ATOM 1706 C C . ASP A 1 212 ? 18.088 10.004 8.537 1.00 16.31 205 ASP A C 1
ATOM 1707 O O . ASP A 1 212 ? 17.349 10.929 8.870 1.00 18.71 205 ASP A O 1
ATOM 1712 N N . TYR A 1 213 ? 18.255 8.938 9.282 1.00 16.90 206 TYR A N 1
ATOM 1713 C CA . TYR A 1 213 ? 17.484 8.700 10.472 1.00 15.47 206 TYR A CA 1
ATOM 1714 C C . TYR A 1 213 ? 17.782 9.707 11.554 1.00 15.36 206 TYR A C 1
ATOM 1715 O O . TYR A 1 213 ? 18.972 9.949 11.860 1.00 16.04 206 TYR A O 1
ATOM 1724 N N . LEU A 1 214 ? 16.770 10.240 12.204 1.00 14.24 207 LEU A N 1
ATOM 1725 C CA . LEU A 1 214 ? 16.884 11.151 13.285 1.00 14.54 207 LEU A CA 1
ATOM 1726 C C . LEU A 1 214 ? 16.112 10.679 14.495 1.00 13.91 207 LEU A C 1
ATOM 1727 O O . LEU A 1 214 ? 14.908 10.398 14.403 1.00 16.77 207 LEU A O 1
ATOM 1732 N N . VAL A 1 215 ? 16.711 10.686 15.654 1.00 12.69 208 VAL A N 1
ATOM 1733 C CA . VAL A 1 215 ? 16.014 10.392 16.902 1.00 13.49 208 VAL A CA 1
ATOM 1734 C C . VAL A 1 215 ? 15.448 11.709 17.459 1.00 14.13 208 VAL A C 1
ATOM 1735 O O . VAL A 1 215 ? 16.204 12.685 17.712 1.00 14.17 208 VAL A O 1
ATOM 1739 N N . PRO A 1 216 ? 14.129 11.844 17.610 1.00 14.20 209 PRO A N 1
ATOM 1740 C CA . PRO A 1 216 ? 13.538 13.056 18.115 1.00 13.70 209 PRO A CA 1
ATOM 1741 C C . PRO A 1 216 ? 14.160 13.497 19.414 1.00 13.48 209 PRO A C 1
ATOM 1742 O O . PRO A 1 216 ? 14.285 12.727 20.373 1.00 14.28 209 PRO A O 1
ATOM 1746 N N . ASN A 1 217 ? 14.677 14.730 19.366 1.00 15.26 210 ASN A N 1
ATOM 1747 C CA . ASN A 1 217 ? 15.245 15.375 20.552 1.00 15.50 210 ASN A CA 1
ATOM 1748 C C . ASN A 1 217 ? 16.505 14.738 21.100 1.00 15.32 210 ASN A C 1
ATOM 1749 O O . ASN A 1 217 ? 16.904 15.021 22.250 1.00 17.28 210 ASN A O 1
ATOM 1754 N N . GLY A 1 218 ? 17.091 13.806 20.369 1.00 14.35 211 GLY A N 1
ATOM 1755 C CA . GLY A 1 218 ? 18.115 12.978 20.953 1.00 15.64 211 GLY A CA 1
ATOM 1756 C C . GLY A 1 218 ? 17.723 12.117 22.149 1.00 14.09 211 GLY A C 1
ATOM 1757 O O . GLY A 1 218 ? 18.532 11.642 22.939 1.00 17.36 211 GLY A O 1
ATOM 1758 N N . ASP A 1 219 ? 16.405 11.873 22.255 1.00 13.52 212 ASP A N 1
ATOM 1759 C CA . ASP A 1 219 ? 15.794 11.189 23.383 1.00 13.46 212 ASP A CA 1
ATOM 1760 C C . ASP A 1 219 ? 16.566 9.936 23.747 1.00 12.75 212 ASP A C 1
ATOM 1761 O O . ASP A 1 219 ? 16.726 9.015 22.942 1.00 13.33 212 ASP A O 1
ATOM 1766 N N . LYS A 1 220 ? 17.081 9.897 24.977 1.00 14.51 213 LYS A N 1
ATOM 1767 C CA . LYS A 1 220 ? 17.954 8.857 25.348 1.00 15.44 213 LYS A CA 1
ATOM 1768 C C . LYS A 1 220 ? 17.275 7.504 25.541 1.00 14.30 213 LYS A C 1
ATOM 1769 O O . LYS A 1 220 ? 17.930 6.523 25.597 1.00 15.09 213 LYS A O 1
ATOM 1775 N N . ASN A 1 221 ? 15.946 7.504 25.618 1.00 12.55 214 ASN A N 1
ATOM 1776 C CA . ASN A 1 221 ? 15.149 6.273 25.758 1.00 12.20 214 ASN A CA 1
ATOM 1777 C C . ASN A 1 221 ? 14.512 5.831 24.465 1.00 13.36 214 ASN A C 1
ATOM 1778 O O . ASN A 1 221 ? 13.606 4.956 24.521 1.00 12.59 214 ASN A O 1
ATOM 1783 N N . VAL A 1 222 ? 15.046 6.239 23.352 1.00 11.92 215 VAL A N 1
ATOM 1784 C CA . VAL A 1 222 ? 14.675 5.757 22.046 1.00 11.41 215 VAL A CA 1
ATOM 1785 C C . VAL A 1 222 ? 15.570 4.683 21.596 1.00 10.89 215 VAL A C 1
ATOM 1786 O O . VAL A 1 222 ? 16.836 4.769 21.701 1.00 11.69 215 VAL A O 1
ATOM 1790 N N . ILE A 1 223 ? 15.027 3.539 21.179 1.00 10.46 216 ILE A N 1
ATOM 1791 C CA . ILE A 1 223 ? 15.631 2.374 20.531 1.00 9.67 216 ILE A CA 1
ATOM 1792 C C . ILE A 1 223 ? 15.353 2.391 19.039 1.00 9.89 216 ILE A C 1
ATOM 1793 O O . ILE A 1 223 ? 14.264 2.784 18.619 1.00 10.01 216 ILE A O 1
ATOM 1798 N N . VAL A 1 224 ? 16.338 1.980 18.213 1.00 9.93 217 VAL A N 1
ATOM 1799 C CA . VAL A 1 224 ? 16.118 1.944 16.793 1.00 10.58 217 VAL A CA 1
ATOM 1800 C C . VAL A 1 224 ? 15.379 0.667 16.442 1.00 9.81 217 VAL A C 1
ATOM 1801 O O . VAL A 1 224 ? 15.595 -0.409 16.933 1.00 10.70 217 VAL A O 1
ATOM 1805 N N . SER A 1 225 ? 14.391 0.816 15.557 1.00 10.29 218 SER A N 1
ATOM 1806 C CA . SER A 1 225 ? 13.630 -0.287 14.933 1.00 10.58 218 SER A CA 1
ATOM 1807 C C . SER A 1 225 ? 13.966 -0.429 13.453 1.00 10.42 218 SER A C 1
ATOM 1808 O O . SER A 1 225 ? 13.796 0.546 12.685 1.00 10.22 218 SER A O 1
ATOM 1811 N N . VAL A 1 226 ? 14.411 -1.590 13.029 1.00 9.05 219 VAL A N 1
ATOM 1812 C CA . VAL A 1 226 ? 14.577 -1.939 11.626 1.00 9.63 219 VAL A CA 1
ATOM 1813 C C . VAL A 1 226 ? 14.015 -3.317 11.435 1.00 9.18 219 VAL A C 1
ATOM 1814 O O . VAL A 1 226 ? 13.875 -4.100 12.410 1.00 9.55 219 VAL A O 1
ATOM 1818 N N . HIS A 1 227 ? 13.623 -3.613 10.219 1.00 9.45 220 HIS A N 1
ATOM 1819 C CA . HIS A 1 227 ? 13.189 -4.914 9.803 1.00 9.12 220 HIS A CA 1
ATOM 1820 C C . HIS A 1 227 ? 14.120 -5.354 8.686 1.00 10.33 220 HIS A C 1
ATOM 1821 O O . HIS A 1 227 ? 14.380 -4.569 7.758 1.00 13.37 220 HIS A O 1
ATOM 1828 N N . SER A 1 228 ? 14.527 -6.602 8.653 1.00 10.61 221 SER A N 1
ATOM 1829 C CA . SER A 1 228 ? 15.437 -7.115 7.586 1.00 10.33 221 SER A CA 1
ATOM 1830 C C . SER A 1 228 ? 15.191 -8.582 7.322 1.00 9.52 221 SER A C 1
ATOM 1831 O O . SER A 1 228 ? 15.676 -9.432 8.060 1.00 10.98 221 SER A O 1
ATOM 1834 N N . TYR A 1 229 ? 14.368 -8.821 6.334 1.00 9.69 222 TYR A N 1
ATOM 1835 C CA . TYR A 1 229 ? 14.068 -10.157 5.904 1.00 9.96 222 TYR A CA 1
ATOM 1836 C C . TYR A 1 229 ? 15.179 -10.689 4.938 1.00 10.46 222 TYR A C 1
ATOM 1837 O O . TYR A 1 229 ? 14.940 -10.913 3.787 1.00 12.30 222 TYR A O 1
ATOM 1846 N N . PHE A 1 230 ? 16.367 -10.736 5.478 1.00 10.46 223 PHE A N 1
ATOM 1847 C CA . PHE A 1 230 ? 17.604 -10.918 4.712 1.00 12.26 223 PHE A CA 1
ATOM 1848 C C . PHE A 1 230 ? 17.950 -12.414 4.665 1.00 12.43 223 PHE A C 1
ATOM 1849 O O . PHE A 1 230 ? 18.037 -13.041 5.677 1.00 11.61 223 PHE A O 1
ATOM 1857 N N . PRO A 1 231 ? 18.179 -12.972 3.450 1.00 13.17 224 PRO A N 1
ATOM 1858 C CA . PRO A 1 231 ? 18.108 -12.318 2.138 1.00 11.94 224 PRO A CA 1
ATOM 1859 C C . PRO A 1 231 ? 16.733 -12.432 1.526 1.00 12.55 224 PRO A C 1
ATOM 1860 O O . PRO A 1 231 ? 16.111 -13.477 1.669 1.00 11.88 224 PRO A O 1
ATOM 1864 N N . TYR A 1 232 ? 16.222 -11.374 0.926 1.00 12.47 225 TYR A N 1
ATOM 1865 C CA . TYR A 1 232 ? 14.832 -11.374 0.568 1.00 13.09 225 TYR A CA 1
ATOM 1866 C C . TYR A 1 232 ? 14.431 -12.439 -0.453 1.00 13.53 225 TYR A C 1
ATOM 1867 O O . TYR A 1 232 ? 13.265 -12.828 -0.529 1.00 15.13 225 TYR A O 1
ATOM 1876 N N . GLN A 1 233 ? 15.361 -12.827 -1.313 1.00 15.77 226 GLN A N 1
ATOM 1877 C CA . GLN A 1 233 ? 15.047 -13.823 -2.309 1.00 16.13 226 GLN A CA 1
ATOM 1878 C C . GLN A 1 233 ? 14.626 -15.177 -1.684 1.00 17.59 226 GLN A C 1
ATOM 1879 O O . GLN A 1 233 ? 13.775 -15.871 -2.203 1.00 20.16 226 GLN A O 1
ATOM 1885 N N . PHE A 1 234 ? 15.260 -15.503 -0.579 1.00 14.62 227 PHE A N 1
ATOM 1886 C CA . PHE A 1 234 ? 14.955 -16.675 0.276 1.00 14.53 227 PHE A CA 1
ATOM 1887 C C . PHE A 1 234 ? 13.785 -16.377 1.208 1.00 13.61 227 PHE A C 1
ATOM 1888 O O . PHE A 1 234 ? 12.869 -17.180 1.343 1.00 14.96 227 PHE A O 1
ATOM 1896 N N . CYS A 1 235 ? 13.766 -15.228 1.828 1.00 11.84 228 CYS A N 1
ATOM 1897 C CA . CYS A 1 235 ? 12.832 -14.962 2.915 1.00 12.40 228 CYS A CA 1
ATOM 1898 C C . CYS A 1 235 ? 11.435 -14.531 2.490 1.00 13.89 228 CYS A C 1
ATOM 1899 O O . CYS A 1 235 ? 10.442 -14.881 3.126 1.00 13.92 228 CYS A O 1
ATOM 1902 N N . LEU A 1 236 ? 11.386 -13.687 1.449 1.00 15.01 229 LEU A N 1
ATOM 1903 C CA . LEU A 1 236 ? 10.146 -13.088 0.981 1.00 16.22 229 LEU A CA 1
ATOM 1904 C C . LEU A 1 236 ? 9.647 -13.585 -0.327 1.00 17.04 229 LEU A C 1
ATOM 1905 O O . LEU A 1 236 ? 8.443 -13.921 -0.446 1.00 18.88 229 LEU A O 1
ATOM 1910 N N . ASP A 1 237 ? 10.509 -13.625 -1.306 1.00 19.78 230 ASP A N 1
ATOM 1911 C CA . ASP A 1 237 ? 10.016 -13.924 -2.661 1.00 26.85 230 ASP A CA 1
ATOM 1912 C C . ASP A 1 237 ? 9.824 -15.399 -2.941 1.00 30.86 230 ASP A C 1
ATOM 1913 O O . ASP A 1 237 ? 9.013 -15.746 -3.817 1.00 34.74 230 ASP A O 1
ATOM 1918 N N . GLY A 1 238 ? 10.554 -16.251 -2.245 1.00 30.02 231 GLY A N 1
ATOM 1919 C CA . GLY A 1 238 ? 10.505 -17.682 -2.528 1.00 35.00 231 GLY A CA 1
ATOM 1920 C C . GLY A 1 238 ? 11.177 -18.092 -3.855 1.00 36.76 231 GLY A C 1
ATOM 1921 O O . GLY A 1 238 ? 11.034 -19.268 -4.318 1.00 35.49 231 GLY A O 1
ATOM 1922 N N . THR A 1 239 ? 11.972 -17.161 -4.422 1.00 30.85 232 THR A N 1
ATOM 1923 C CA A THR A 1 239 ? 12.656 -17.365 -5.688 0.80 33.15 232 THR A CA 1
ATOM 1924 C CA B THR A 1 239 ? 12.621 -17.417 -5.691 0.20 30.68 232 THR A CA 1
ATOM 1925 C C . THR A 1 239 ? 13.941 -18.160 -5.472 1.00 31.00 232 THR A C 1
ATOM 1926 O O . THR A 1 239 ? 14.455 -18.801 -6.382 1.00 36.38 232 THR A O 1
ATOM 1933 N N . ASP A 1 240 ? 14.478 -18.138 -4.261 1.00 27.54 233 ASP A N 1
ATOM 1934 C CA . ASP A 1 240 ? 15.611 -18.947 -3.918 1.00 26.84 233 ASP A CA 1
ATOM 1935 C C . ASP A 1 240 ? 15.133 -19.774 -2.727 1.00 24.89 233 ASP A C 1
ATOM 1936 O O . ASP A 1 240 ? 14.515 -19.207 -1.786 1.00 28.17 233 ASP A O 1
ATOM 1941 N N . SER A 1 241 ? 15.329 -21.078 -2.738 1.00 24.23 234 SER A N 1
ATOM 1942 C CA . SER A 1 241 ? 14.815 -21.875 -1.614 1.00 22.72 234 SER A CA 1
ATOM 1943 C C . SER A 1 241 ? 15.875 -22.498 -0.777 1.00 19.52 234 SER A C 1
ATOM 1944 O O . SER A 1 241 ? 15.568 -23.140 0.231 1.00 16.89 234 SER A O 1
ATOM 1947 N N . THR A 1 242 ? 17.125 -22.288 -1.165 1.00 17.14 235 THR A N 1
ATOM 1948 C CA . THR A 1 242 ? 18.219 -22.759 -0.424 1.00 17.84 235 THR A CA 1
ATOM 1949 C C . THR A 1 242 ? 18.955 -21.646 0.285 1.00 17.26 235 THR A C 1
ATOM 1950 O O . THR A 1 242 ? 18.964 -20.497 -0.186 1.00 19.49 235 THR A O 1
ATOM 1954 N N . TRP A 1 243 ? 19.500 -21.995 1.417 1.00 17.82 236 TRP A N 1
ATOM 1955 C CA . TRP A 1 243 ? 20.292 -21.091 2.208 1.00 16.95 236 TRP A CA 1
ATOM 1956 C C . TRP A 1 243 ? 21.260 -21.870 3.010 1.00 18.28 236 TRP A C 1
ATOM 1957 O O . TRP A 1 243 ? 20.901 -22.890 3.641 1.00 19.05 236 TRP A O 1
ATOM 1968 N N . GLY A 1 244 ? 22.509 -21.393 3.043 1.00 18.69 237 GLY A N 1
ATOM 1969 C CA . GLY A 1 244 ? 23.511 -21.854 3.962 1.00 22.63 237 GLY A CA 1
ATOM 1970 C C . GLY A 1 244 ? 24.963 -21.972 3.463 1.00 20.78 237 GLY A C 1
ATOM 1971 O O . GLY A 1 244 ? 25.785 -22.487 4.222 1.00 22.69 237 GLY A O 1
ATOM 1972 N N . THR A 1 245 ? 25.223 -21.391 2.297 1.00 20.25 238 THR A N 1
ATOM 1973 C CA . THR A 1 245 ? 26.641 -21.336 1.743 1.00 19.63 238 THR A CA 1
ATOM 1974 C C . THR A 1 245 ? 27.470 -20.353 2.582 1.00 23.67 238 THR A C 1
ATOM 1975 O O . THR A 1 245 ? 26.886 -19.534 3.343 1.00 22.57 238 THR A O 1
ATOM 1979 N N . GLU A 1 246 ? 28.819 -20.371 2.483 1.00 21.60 239 GLU A N 1
ATOM 1980 C CA . GLU A 1 246 ? 29.595 -19.316 3.140 1.00 21.58 239 GLU A CA 1
ATOM 1981 C C . GLU A 1 246 ? 29.289 -17.967 2.578 1.00 18.34 239 GLU A C 1
ATOM 1982 O O . GLU A 1 246 ? 29.297 -16.991 3.364 1.00 19.48 239 GLU A O 1
ATOM 1988 N N . ALA A 1 247 ? 28.947 -17.839 1.316 1.00 19.02 240 ALA A N 1
ATOM 1989 C CA . ALA A 1 247 ? 28.653 -16.593 0.719 1.00 19.03 240 ALA A CA 1
ATOM 1990 C C . ALA A 1 247 ? 27.330 -16.049 1.380 1.00 17.84 240 ALA A C 1
ATOM 1991 O O . ALA A 1 247 ? 27.192 -14.833 1.615 1.00 18.79 240 ALA A O 1
ATOM 1993 N N . ASP A 1 248 ? 26.379 -16.950 1.611 1.00 19.34 241 ASP A N 1
ATOM 1994 C CA . ASP A 1 248 ? 25.070 -16.621 2.283 1.00 17.97 241 ASP A CA 1
ATOM 1995 C C . ASP A 1 248 ? 25.370 -16.095 3.677 1.00 17.71 241 ASP A C 1
ATOM 1996 O O . ASP A 1 248 ? 24.854 -15.015 4.070 1.00 15.56 241 ASP A O 1
ATOM 2001 N N . LYS A 1 249 ? 26.203 -16.769 4.450 1.00 16.16 242 LYS A N 1
ATOM 2002 C CA . LYS A 1 249 ? 26.557 -16.388 5.767 1.00 16.94 242 LYS A CA 1
ATOM 2003 C C . LYS A 1 249 ? 27.234 -15.042 5.783 1.00 15.77 242 LYS A C 1
ATOM 2004 O O . LYS A 1 249 ? 26.873 -14.123 6.538 1.00 15.58 242 LYS A O 1
ATOM 2010 N N . THR A 1 250 ? 28.296 -14.894 4.992 1.00 18.02 243 THR A N 1
ATOM 2011 C CA . THR A 1 250 ? 28.975 -13.617 4.815 1.00 17.68 243 THR A CA 1
ATOM 2012 C C . THR A 1 250 ? 28.052 -12.417 4.438 1.00 15.13 243 THR A C 1
ATOM 2013 O O . THR A 1 250 ? 28.212 -11.336 5.028 1.00 17.08 243 THR A O 1
ATOM 2017 N N . ALA A 1 251 ? 27.140 -12.608 3.499 1.00 15.48 244 ALA A N 1
ATOM 2018 C CA . ALA A 1 251 ? 26.228 -11.573 3.113 1.00 15.50 244 ALA A CA 1
ATOM 2019 C C . ALA A 1 251 ? 25.301 -11.174 4.273 1.00 13.95 244 ALA A C 1
ATOM 2020 O O . ALA A 1 251 ? 25.085 -9.990 4.490 1.00 14.11 244 ALA A O 1
ATOM 2022 N N . LEU A 1 252 ? 24.852 -12.141 5.051 1.00 14.12 245 LEU A N 1
ATOM 2023 C CA . LEU A 1 252 ? 23.979 -11.805 6.197 1.00 13.23 245 LEU A CA 1
ATOM 2024 C C . LEU A 1 252 ? 24.724 -11.117 7.326 1.00 13.49 245 LEU A C 1
ATOM 2025 O O . LEU A 1 252 ? 24.283 -10.142 7.901 1.00 13.33 245 LEU A O 1
ATOM 2030 N N . LEU A 1 253 ? 25.972 -11.518 7.554 1.00 13.91 246 LEU A N 1
ATOM 2031 C CA . LEU A 1 253 ? 26.753 -10.891 8.564 1.00 14.73 246 LEU A CA 1
ATOM 2032 C C . LEU A 1 253 ? 27.094 -9.445 8.091 1.00 13.94 246 LEU A C 1
ATOM 2033 O O . LEU A 1 253 ? 27.176 -8.524 8.920 1.00 15.48 246 LEU A O 1
ATOM 2038 N N . ALA A 1 254 ? 27.279 -9.216 6.781 1.00 14.34 247 ALA A N 1
ATOM 2039 C CA . ALA A 1 254 ? 27.582 -7.885 6.300 1.00 14.84 247 ALA A CA 1
ATOM 2040 C C . ALA A 1 254 ? 26.388 -6.970 6.533 1.00 13.17 247 ALA A C 1
ATOM 2041 O O . ALA A 1 254 ? 26.516 -5.820 6.873 1.00 14.72 247 ALA A O 1
ATOM 2043 N N . GLU A 1 255 ? 25.170 -7.477 6.284 1.00 14.40 248 GLU A N 1
ATOM 2044 C CA . GLU A 1 255 ? 23.913 -6.740 6.584 1.00 14.27 248 GLU A CA 1
ATOM 2045 C C . GLU A 1 255 ? 23.849 -6.344 8.044 1.00 13.15 248 GLU A C 1
ATOM 2046 O O . GLU A 1 255 ? 23.607 -5.182 8.394 1.00 13.83 248 GLU A O 1
ATOM 2052 N N . LEU A 1 256 ? 24.020 -7.335 8.908 1.00 13.30 249 LEU A N 1
ATOM 2053 C CA . LEU A 1 256 ? 23.915 -7.107 10.329 1.00 14.52 249 LEU A CA 1
ATOM 2054 C C . LEU A 1 256 ? 25.013 -6.143 10.830 1.00 13.29 249 LEU A C 1
ATOM 2055 O O . LEU A 1 256 ? 24.845 -5.340 11.756 1.00 13.65 249 LEU A O 1
ATOM 2060 N N . ASP A 1 257 ? 26.217 -6.257 10.222 1.00 15.80 250 ASP A N 1
ATOM 2061 C CA . ASP A 1 257 ? 27.370 -5.379 10.582 1.00 15.14 250 ASP A CA 1
ATOM 2062 C C . ASP A 1 257 ? 27.160 -3.911 10.143 1.00 12.92 250 ASP A C 1
ATOM 2063 O O . ASP A 1 257 ? 27.537 -3.015 10.827 1.00 15.30 250 ASP A O 1
ATOM 2068 N N . LYS A 1 258 ? 26.456 -3.714 9.013 1.00 13.81 251 LYS A N 1
ATOM 2069 C CA . LYS A 1 258 ? 26.030 -2.401 8.578 1.00 14.21 251 LYS A CA 1
ATOM 2070 C C . LYS A 1 258 ? 25.144 -1.700 9.630 1.00 13.62 251 LYS A C 1
ATOM 2071 O O . LYS A 1 258 ? 25.287 -0.562 10.012 1.00 15.27 251 LYS A O 1
ATOM 2077 N N . ILE A 1 259 ? 24.165 -2.480 10.113 1.00 12.71 252 ILE A N 1
ATOM 2078 C CA . ILE A 1 259 ? 23.216 -2.004 11.137 1.00 12.79 252 ILE A CA 1
ATOM 2079 C C . ILE A 1 259 ? 23.973 -1.717 12.449 1.00 11.43 252 ILE A C 1
ATOM 2080 O O . ILE A 1 259 ? 23.829 -0.681 13.088 1.00 12.52 252 ILE A O 1
ATOM 2085 N N . ARG A 1 260 ? 24.805 -2.675 12.886 1.00 12.13 253 ARG A N 1
ATOM 2086 C CA . ARG A 1 260 ? 25.623 -2.483 14.080 1.00 13.75 253 ARG A CA 1
ATOM 2087 C C . ARG A 1 260 ? 26.536 -1.259 13.986 1.00 13.27 253 ARG A C 1
ATOM 2088 O O . ARG A 1 260 ? 26.608 -0.399 14.845 1.00 15.64 253 ARG A O 1
ATOM 2096 N N . ASP A 1 261 ? 27.239 -1.219 12.855 1.00 15.65 254 ASP A N 1
ATOM 2097 C CA . ASP A 1 261 ? 28.225 -0.114 12.678 1.00 15.56 254 ASP A CA 1
ATOM 2098 C C . ASP A 1 261 ? 27.619 1.277 12.732 1.00 16.58 254 ASP A C 1
ATOM 2099 O O . ASP A 1 261 ? 28.166 2.224 13.320 1.00 17.89 254 ASP A O 1
ATOM 2104 N N . LYS A 1 262 ? 26.426 1.418 12.125 1.00 13.57 255 LYS A N 1
ATOM 2105 C CA . LYS A 1 262 ? 25.747 2.720 12.061 1.00 15.31 255 LYS A CA 1
ATOM 2106 C C . LYS A 1 262 ? 25.138 3.015 13.425 1.00 15.09 255 LYS A C 1
ATOM 2107 O O . LYS A 1 262 ? 25.390 4.016 14.029 1.00 16.24 255 LYS A O 1
ATOM 2113 N N . PHE A 1 263 ? 24.246 2.139 13.911 1.00 14.64 256 PHE A N 1
ATOM 2114 C CA . PHE A 1 263 ? 23.454 2.466 15.095 1.00 13.56 256 PHE A CA 1
ATOM 2115 C C . PHE A 1 263 ? 24.174 2.232 16.416 1.00 12.58 256 PHE A C 1
ATOM 2116 O O . PHE A 1 263 ? 24.095 3.070 17.290 1.00 14.40 256 PHE A O 1
ATOM 2124 N N . ILE A 1 264 ? 24.695 1.051 16.579 1.00 14.46 257 ILE A N 1
ATOM 2125 C CA . ILE A 1 264 ? 25.296 0.665 17.826 1.00 13.51 257 ILE A CA 1
ATOM 2126 C C . ILE A 1 264 ? 26.655 1.366 18.074 1.00 16.33 257 ILE A C 1
ATOM 2127 O O . ILE A 1 264 ? 26.883 1.908 19.171 1.00 17.15 257 ILE A O 1
ATOM 2132 N N . VAL A 1 265 ? 27.498 1.317 17.067 1.00 16.47 258 VAL A N 1
ATOM 2133 C CA . VAL A 1 265 ? 28.885 1.903 17.188 1.00 18.33 258 VAL A CA 1
ATOM 2134 C C . VAL A 1 265 ? 28.782 3.408 16.922 1.00 16.91 258 VAL A C 1
ATOM 2135 O O . VAL A 1 265 ? 28.980 4.210 17.843 1.00 23.57 258 VAL A O 1
ATOM 2139 N N . GLU A 1 266 ? 28.455 3.833 15.733 1.00 17.88 259 GLU A N 1
ATOM 2140 C CA . GLU A 1 266 ? 28.487 5.262 15.466 1.00 20.82 259 GLU A CA 1
ATOM 2141 C C . GLU A 1 266 ? 27.489 6.083 16.305 1.00 21.01 259 GLU A C 1
ATOM 2142 O O . GLU A 1 266 ? 27.815 7.155 16.811 1.00 24.45 259 GLU A O 1
ATOM 2148 N N . ASP A 1 267 ? 26.235 5.606 16.447 1.00 19.93 260 ASP A N 1
ATOM 2149 C CA . ASP A 1 267 ? 25.153 6.419 17.035 1.00 19.51 260 ASP A CA 1
ATOM 2150 C C . ASP A 1 267 ? 24.942 6.141 18.536 1.00 16.78 260 ASP A C 1
ATOM 2151 O O . ASP A 1 267 ? 24.145 6.848 19.186 1.00 18.99 260 ASP A O 1
ATOM 2156 N N . ASN A 1 268 ? 25.607 5.149 19.111 1.00 16.82 261 ASN A N 1
ATOM 2157 C CA . ASN A 1 268 ? 25.379 4.694 20.480 1.00 18.62 261 ASN A CA 1
ATOM 2158 C C . ASN A 1 268 ? 23.914 4.424 20.828 1.00 16.25 261 ASN A C 1
ATOM 2159 O O . ASN A 1 268 ? 23.387 4.975 21.806 1.00 16.59 261 ASN A O 1
ATOM 2164 N N . ARG A 1 269 ? 23.299 3.690 19.890 1.00 13.98 262 ARG A N 1
ATOM 2165 C CA . ARG A 1 269 ? 21.895 3.308 20.041 1.00 11.84 262 ARG A CA 1
ATOM 2166 C C . ARG A 1 269 ? 21.759 1.812 20.052 1.00 13.01 262 ARG A C 1
ATOM 2167 O O . ARG A 1 269 ? 22.456 1.098 19.355 1.00 16.05 262 ARG A O 1
ATOM 2175 N N . ALA A 1 270 ? 20.718 1.301 20.714 1.00 11.77 263 ALA A N 1
ATOM 2176 C CA . ALA A 1 270 ? 20.391 -0.117 20.675 1.00 12.12 263 ALA A CA 1
ATOM 2177 C C . ALA A 1 270 ? 19.355 -0.345 19.547 1.00 11.21 263 ALA A C 1
ATOM 2178 O O . ALA A 1 270 ? 18.702 0.594 19.149 1.00 11.68 263 ALA A O 1
ATOM 2180 N N . VAL A 1 271 ? 19.353 -1.564 19.054 1.00 9.94 264 VAL A N 1
ATOM 2181 C CA . VAL A 1 271 ? 18.555 -1.972 17.921 1.00 10.70 264 VAL A CA 1
ATOM 2182 C C . VAL A 1 271 ? 17.704 -3.168 18.263 1.00 10.01 264 VAL A C 1
ATOM 2183 O O . VAL A 1 271 ? 18.156 -4.212 18.732 1.00 10.94 264 VAL A O 1
ATOM 2187 N N . VAL A 1 272 ? 16.409 -3.039 17.836 1.00 9.42 265 VAL A N 1
ATOM 2188 C CA . VAL A 1 272 ? 15.448 -4.222 17.827 1.00 9.81 265 VAL A CA 1
ATOM 2189 C C . VAL A 1 272 ? 15.093 -4.516 16.385 1.00 9.23 265 VAL A C 1
ATOM 2190 O O . VAL A 1 272 ? 14.641 -3.633 15.661 1.00 10.08 265 VAL A O 1
ATOM 2194 N N . MET A 1 273 ? 15.409 -5.725 15.973 1.00 8.37 266 MET A N 1
ATOM 2195 C CA . MET A 1 273 ? 15.029 -6.250 14.681 1.00 8.22 266 MET A CA 1
ATOM 2196 C C . MET A 1 273 ? 13.604 -6.765 14.806 1.00 8.59 266 MET A C 1
ATOM 2197 O O . MET A 1 273 ? 13.349 -7.898 15.106 1.00 9.11 266 MET A O 1
ATOM 2202 N N . GLY A 1 274 ? 12.674 -5.825 14.656 1.00 8.82 267 GLY A N 1
ATOM 2203 C CA . GLY A 1 274 ? 11.288 -6.055 15.107 1.00 9.52 267 GLY A CA 1
ATOM 2204 C C . GLY A 1 274 ? 10.527 -6.969 14.164 1.00 9.24 267 GLY A C 1
ATOM 2205 O O . GLY A 1 274 ? 9.499 -7.549 14.597 1.00 7.97 267 GLY A O 1
ATOM 2206 N N . GLU A 1 275 ? 11.046 -7.233 12.972 1.00 8.05 268 GLU A N 1
ATOM 2207 C CA . GLU A 1 275 ? 10.597 -8.292 12.124 1.00 8.74 268 GLU A CA 1
ATOM 2208 C C . GLU A 1 275 ? 11.752 -8.842 11.329 1.00 9.05 268 GLU A C 1
ATOM 2209 O O . GLU A 1 275 ? 12.625 -8.087 10.849 1.00 9.43 268 GLU A O 1
ATOM 2215 N N . TRP A 1 276 ? 11.708 -10.154 11.115 1.00 8.22 269 TRP A N 1
ATOM 2216 C CA . TRP A 1 276 ? 12.549 -10.922 10.188 1.00 8.20 269 TRP A CA 1
ATOM 2217 C C . TRP A 1 276 ? 11.938 -12.295 10.117 1.00 8.71 269 TRP A C 1
ATOM 2218 O O . TRP A 1 276 ? 10.962 -12.590 10.835 1.00 9.37 269 TRP A O 1
ATOM 2229 N N . GLY A 1 277 ? 12.479 -13.158 9.253 1.00 8.62 270 GLY A N 1
ATOM 2230 C CA . GLY A 1 277 ? 12.097 -14.529 9.125 1.00 9.36 270 GLY A CA 1
ATOM 2231 C C . GLY A 1 277 ? 12.006 -14.958 7.698 1.00 10.28 270 GLY A C 1
ATOM 2232 O O . GLY A 1 277 ? 12.455 -14.205 6.819 1.00 10.92 270 GLY A O 1
ATOM 2233 N N . SER A 1 278 ? 11.570 -16.194 7.488 1.00 10.46 271 SER A N 1
ATOM 2234 C CA . SER A 1 278 ? 11.470 -16.706 6.113 1.00 11.41 271 SER A CA 1
ATOM 2235 C C . SER A 1 278 ? 10.145 -17.324 5.891 1.00 11.66 271 SER A C 1
ATOM 2236 O O . SER A 1 278 ? 9.614 -17.973 6.779 1.00 11.80 271 SER A O 1
ATOM 2239 N N . THR A 1 279 ? 9.616 -17.203 4.711 1.00 11.97 272 THR A N 1
ATOM 2240 C CA . THR A 1 279 ? 8.377 -17.846 4.314 1.00 11.32 272 THR A CA 1
ATOM 2241 C C . THR A 1 279 ? 8.686 -19.335 4.006 1.00 12.13 272 THR A C 1
ATOM 2242 O O . THR A 1 279 ? 9.826 -19.693 3.699 1.00 13.18 272 THR A O 1
ATOM 2246 N N . PHE A 1 280 ? 7.701 -20.15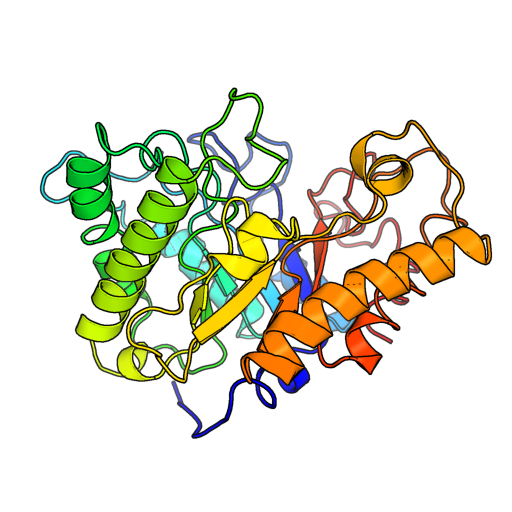5 4.167 1.00 12.13 273 PHE A N 1
ATOM 2247 C CA . PHE A 1 280 ? 7.843 -21.544 3.886 1.00 12.67 273 PHE A CA 1
ATOM 2248 C C . PHE A 1 280 ? 7.964 -21.781 2.380 1.00 13.40 273 PHE A C 1
ATOM 2249 O O . PHE A 1 280 ? 7.048 -21.508 1.625 1.00 15.38 273 PHE A O 1
ATOM 2257 N N . SER A 1 281 ? 9.046 -22.392 1.939 1.00 14.84 274 SER A N 1
ATOM 2258 C CA . SER A 1 281 ? 9.222 -22.722 0.502 1.00 14.37 274 SER A CA 1
ATOM 2259 C C . SER A 1 281 ? 9.665 -24.166 0.294 1.00 14.32 274 SER A C 1
ATOM 2260 O O . SER A 1 281 ? 10.695 -24.442 -0.379 1.00 16.33 274 SER A O 1
ATOM 2263 N N . ASP A 1 282 ? 8.966 -25.102 0.920 1.00 14.28 275 ASP A N 1
ATOM 2264 C CA . ASP A 1 282 ? 9.242 -26.541 0.800 1.00 15.28 275 ASP A CA 1
ATOM 2265 C C . ASP A 1 282 ? 10.683 -26.791 1.143 1.00 14.55 275 ASP A C 1
ATOM 2266 O O . ASP A 1 282 ? 11.432 -27.601 0.497 1.00 16.19 275 ASP A O 1
ATOM 2271 N N . ASN A 1 283 ? 11.169 -26.125 2.206 1.00 14.37 276 ASN A N 1
ATOM 2272 C CA . ASN A 1 283 ? 12.570 -26.036 2.510 1.00 14.77 276 ASN A CA 1
ATOM 2273 C C . ASN A 1 283 ? 12.893 -25.986 4.003 1.00 15.15 276 ASN A C 1
ATOM 2274 O O . ASN A 1 283 ? 13.579 -25.086 4.492 1.00 15.56 276 ASN A O 1
ATOM 2279 N N . PRO A 1 284 ? 12.368 -26.967 4.779 1.00 15.17 277 PRO A N 1
ATOM 2280 C CA . PRO A 1 284 ? 12.479 -26.872 6.225 1.00 15.06 277 PRO A CA 1
ATOM 2281 C C . PRO A 1 284 ? 13.895 -26.839 6.737 1.00 14.42 277 PRO A C 1
ATOM 2282 O O . PRO A 1 284 ? 14.176 -26.177 7.771 1.00 14.07 277 PRO A O 1
ATOM 2286 N N . GLU A 1 285 ? 14.821 -27.633 6.161 1.00 14.03 278 GLU A N 1
ATOM 2287 C CA . GLU A 1 285 ? 16.161 -27.663 6.695 1.00 15.28 278 GLU A CA 1
ATOM 2288 C C . GLU A 1 285 ? 16.908 -26.314 6.523 1.00 12.73 278 GLU A C 1
ATOM 2289 O O . GLU A 1 285 ? 17.606 -25.898 7.386 1.00 13.70 278 GLU A O 1
ATOM 2293 N N . ASP A 1 286 ? 16.691 -25.729 5.384 1.00 14.55 279 ASP A N 1
ATOM 2294 C CA A ASP A 1 286 ? 17.364 -24.456 5.123 0.70 15.39 279 ASP A CA 1
ATOM 2295 C CA B ASP A 1 286 ? 17.200 -24.407 5.005 0.30 13.16 279 ASP A CA 1
ATOM 2296 C C . ASP A 1 286 ? 16.693 -23.324 5.917 1.00 13.78 279 ASP A C 1
ATOM 2297 O O . ASP A 1 286 ? 17.401 -22.423 6.390 1.00 13.20 279 ASP A O 1
ATOM 2306 N N . ARG A 1 287 ? 15.368 -23.327 6.106 1.00 13.57 280 ARG A N 1
ATOM 2307 C CA . ARG A 1 287 ? 14.720 -22.356 6.978 1.00 12.19 280 ARG A CA 1
ATOM 2308 C C . ARG A 1 287 ? 15.286 -22.424 8.375 1.00 10.48 280 ARG A C 1
ATOM 2309 O O . ARG A 1 287 ? 15.508 -21.455 9.046 1.00 12.69 280 ARG A O 1
ATOM 2317 N N . LEU A 1 288 ? 15.479 -23.658 8.882 1.00 11.11 281 LEU A N 1
ATOM 2318 C CA . LEU A 1 288 ? 16.017 -23.855 10.169 1.00 11.35 281 LEU A CA 1
ATOM 2319 C C . LEU A 1 288 ? 17.470 -23.352 10.285 1.00 11.90 281 LEU A C 1
ATOM 2320 O O . LEU A 1 288 ? 17.843 -22.664 11.279 1.00 12.52 281 LEU A O 1
ATOM 2325 N N . ALA A 1 289 ? 18.309 -23.706 9.311 1.00 13.56 282 ALA A N 1
ATOM 2326 C CA . ALA A 1 289 ? 19.693 -23.222 9.274 1.00 12.34 282 ALA A CA 1
ATOM 2327 C C . ALA A 1 289 ? 19.764 -21.697 9.256 1.00 11.90 282 ALA A C 1
ATOM 2328 O O . ALA A 1 289 ? 20.526 -21.106 9.970 1.00 12.94 282 ALA A O 1
ATOM 2330 N N . HIS A 1 290 ? 18.934 -21.083 8.451 1.00 11.25 283 HIS A N 1
ATOM 2331 C CA . HIS A 1 290 ? 18.881 -19.626 8.339 1.00 10.70 283 HIS A CA 1
ATOM 2332 C C . HIS A 1 290 ? 18.423 -19.024 9.694 1.00 11.60 283 HIS A C 1
ATOM 2333 O O . HIS A 1 290 ? 19.022 -18.060 10.193 1.00 11.25 283 HIS A O 1
ATOM 2340 N N . ALA A 1 291 ? 17.370 -19.587 10.345 1.00 10.95 284 ALA A N 1
ATOM 2341 C CA . ALA A 1 291 ? 16.881 -19.066 11.620 1.00 10.62 284 ALA A CA 1
ATOM 2342 C C . ALA A 1 291 ? 17.943 -19.126 12.677 1.00 10.98 284 ALA A C 1
ATOM 2343 O O . ALA A 1 291 ? 18.154 -18.175 13.463 1.00 12.28 284 ALA A O 1
ATOM 2345 N N A GLU A 1 292 ? 18.576 -20.303 12.761 0.70 12.08 285 GLU A N 1
ATOM 2346 N N B GLU A 1 292 ? 18.590 -20.276 12.789 0.30 11.72 285 GLU A N 1
ATOM 2347 C CA A GLU A 1 292 ? 19.644 -20.504 13.752 0.70 12.88 285 GLU A CA 1
ATOM 2348 C CA B GLU A 1 292 ? 19.607 -20.414 13.819 0.30 11.99 285 GLU A CA 1
ATOM 2349 C C A GLU A 1 292 ? 20.755 -19.444 13.609 0.70 12.38 285 GLU A C 1
ATOM 2350 C C B GLU A 1 292 ? 20.759 -19.425 13.612 0.30 12.15 285 GLU A C 1
ATOM 2351 O O A GLU A 1 292 ? 21.214 -18.854 14.565 0.70 13.06 285 GLU A O 1
ATOM 2352 O O B GLU A 1 292 ? 21.250 -18.829 14.561 0.30 12.75 285 GLU A O 1
ATOM 2363 N N . PHE A 1 293 ? 21.177 -19.263 12.352 1.00 12.40 286 PHE A N 1
ATOM 2364 C CA . PHE A 1 293 ? 22.336 -18.385 12.049 1.00 12.79 286 PHE A CA 1
ATOM 2365 C C . PHE A 1 293 ? 22.002 -16.892 12.271 1.00 11.62 286 PHE A C 1
ATOM 2366 O O . PHE A 1 293 ? 22.694 -16.126 12.872 1.00 12.30 286 PHE A O 1
ATOM 2374 N N . TYR A 1 294 ? 20.794 -16.562 11.787 1.00 10.67 287 TYR A N 1
ATOM 2375 C CA . TYR A 1 294 ? 20.333 -15.157 11.912 1.00 11.34 287 TYR A CA 1
ATOM 2376 C C . TYR A 1 294 ? 20.250 -14.752 13.382 1.00 11.75 287 TYR A C 1
ATOM 2377 O O . TYR A 1 294 ? 20.666 -13.705 13.816 1.00 12.32 287 TYR A O 1
ATOM 2386 N N . ALA A 1 295 ? 19.504 -15.607 14.146 1.00 11.39 288 ALA A N 1
ATOM 2387 C CA . ALA A 1 295 ? 19.229 -15.294 15.528 1.00 12.56 288 ALA A CA 1
ATOM 2388 C C . ALA A 1 295 ? 20.578 -15.204 16.326 1.00 11.43 288 ALA A C 1
ATOM 2389 O O . ALA A 1 295 ? 20.779 -14.294 17.136 1.00 13.63 288 ALA A O 1
ATOM 2391 N N . ARG A 1 296 ? 21.481 -16.146 16.080 1.00 13.10 289 ARG A N 1
ATOM 2392 C CA A ARG A 1 296 ? 22.816 -16.173 16.729 0.50 13.53 289 ARG A CA 1
ATOM 2393 C CA B ARG A 1 296 ? 22.775 -16.137 16.755 0.50 14.54 289 ARG A CA 1
ATOM 2394 C C . ARG A 1 296 ? 23.549 -14.863 16.370 1.00 13.29 289 ARG A C 1
ATOM 2395 O O . ARG A 1 296 ? 24.131 -14.240 17.216 1.00 13.77 289 ARG A O 1
ATOM 2410 N N . ALA A 1 297 ? 23.488 -14.464 15.097 1.00 13.17 290 ALA A N 1
ATOM 2411 C CA . ALA A 1 297 ? 24.213 -13.284 14.618 1.00 11.66 290 ALA A CA 1
ATOM 2412 C C . ALA A 1 297 ? 23.695 -12.008 15.297 1.00 12.60 290 ALA A C 1
ATOM 2413 O O . ALA A 1 297 ? 24.398 -11.115 15.710 1.00 13.36 290 ALA A O 1
ATOM 2415 N N . CYS A 1 298 ? 22.356 -11.973 15.491 1.00 12.07 291 CYS A N 1
ATOM 2416 C CA . CYS A 1 298 ? 21.770 -10.871 16.224 1.00 11.34 291 CYS A CA 1
ATOM 2417 C C . CYS A 1 298 ? 22.185 -10.909 17.680 1.00 11.98 291 CYS A C 1
ATOM 2418 O O . CYS A 1 298 ? 22.582 -9.870 18.235 1.00 13.01 291 CYS A O 1
ATOM 2421 N N . ALA A 1 299 ? 22.087 -12.068 18.326 1.00 13.05 292 ALA A N 1
ATOM 2422 C CA . ALA A 1 299 ? 22.421 -12.179 19.738 1.00 13.56 292 ALA A CA 1
ATOM 2423 C C . ALA A 1 299 ? 23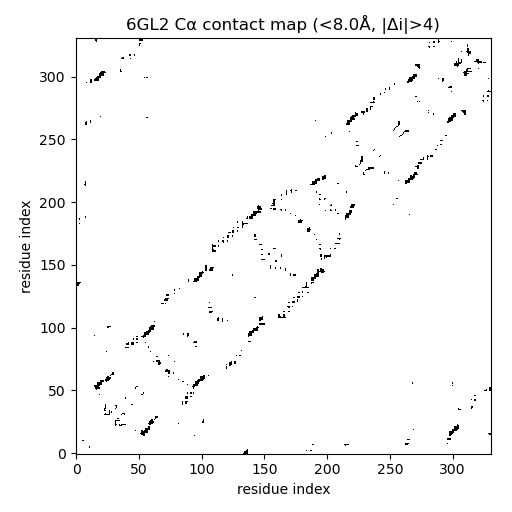.901 -11.769 19.988 1.00 14.40 292 ALA A C 1
ATOM 2424 O O . ALA A 1 299 ? 24.150 -11.012 20.924 1.00 16.78 292 ALA A O 1
ATOM 2426 N N . GLU A 1 300 ? 24.806 -12.142 19.105 1.00 14.78 293 GLU A N 1
ATOM 2427 C CA . GLU A 1 300 ? 26.233 -11.774 19.236 1.00 16.70 293 GLU A CA 1
ATOM 2428 C C . GLU A 1 300 ? 26.461 -10.292 19.139 1.00 16.09 293 GLU A C 1
ATOM 2429 O O . GLU A 1 300 ? 27.427 -9.775 19.709 1.00 18.78 293 GLU A O 1
ATOM 2435 N N . ARG A 1 301 ? 25.612 -9.562 18.450 1.00 13.95 294 ARG A N 1
ATOM 2436 C CA . ARG A 1 301 ? 25.648 -8.149 18.282 1.00 14.24 294 ARG A CA 1
ATOM 2437 C C . ARG A 1 301 ? 24.801 -7.367 19.292 1.00 13.44 294 ARG A C 1
ATOM 2438 O O . ARG A 1 301 ? 24.832 -6.138 19.259 1.00 15.01 294 ARG A O 1
ATOM 2446 N N . GLY A 1 302 ? 24.021 -8.039 20.144 1.00 12.92 295 GLY A N 1
ATOM 2447 C CA . GLY A 1 302 ? 23.207 -7.339 21.119 1.00 13.11 295 GLY A CA 1
ATOM 2448 C C . GLY A 1 302 ? 21.903 -6.796 20.522 1.00 10.99 295 GLY A C 1
ATOM 2449 O O . GLY A 1 302 ? 21.313 -5.903 21.122 1.00 12.34 295 GLY A O 1
ATOM 2450 N N . ILE A 1 303 ? 21.575 -7.269 19.361 1.00 12.32 296 ILE A N 1
ATOM 2451 C CA . ILE A 1 303 ? 20.325 -6.886 18.637 1.00 11.36 296 ILE A CA 1
ATOM 2452 C C . ILE A 1 303 ? 19.257 -7.898 19.039 1.00 10.59 296 ILE A C 1
ATOM 2453 O O . ILE A 1 303 ? 19.463 -9.076 18.991 1.00 11.83 296 ILE A O 1
ATOM 2458 N N . CYS A 1 304 ? 18.067 -7.391 19.427 1.00 10.62 297 CYS A N 1
ATOM 2459 C CA . CYS A 1 304 ? 16.941 -8.296 19.789 1.00 10.27 297 CYS A CA 1
ATOM 2460 C C . CYS A 1 304 ? 16.209 -8.752 18.512 1.00 9.60 297 CYS A C 1
ATOM 2461 O O . CYS A 1 304 ? 15.700 -7.895 17.768 1.00 11.12 297 CYS A O 1
ATOM 2464 N N . PRO A 1 305 ? 16.214 -10.045 18.194 1.00 9.00 298 PRO A N 1
ATOM 2465 C CA . PRO A 1 305 ? 15.510 -10.536 17.013 1.00 9.60 298 PRO A CA 1
ATOM 2466 C C . PRO A 1 305 ? 14.050 -10.886 17.347 1.00 8.59 298 PRO A C 1
ATOM 2467 O O . PRO A 1 305 ? 13.802 -11.708 18.266 1.00 9.77 298 PRO A O 1
ATOM 2471 N N . ILE A 1 306 ? 13.122 -10.484 16.492 1.00 8.36 299 ILE A N 1
ATOM 2472 C CA . ILE A 1 306 ? 11.665 -10.739 16.675 1.00 7.92 299 ILE A CA 1
ATOM 2473 C C . ILE A 1 306 ? 11.130 -11.355 15.402 1.00 7.34 299 ILE A C 1
ATOM 2474 O O . ILE A 1 306 ? 10.913 -10.668 14.418 1.00 9.03 299 ILE A O 1
ATOM 2479 N N . TRP A 1 307 ? 10.926 -12.678 15.440 1.00 8.49 300 TRP A N 1
ATOM 2480 C CA . TRP A 1 307 ? 10.418 -13.388 14.295 1.00 7.83 300 TRP A CA 1
ATOM 2481 C C . TRP A 1 307 ? 9.016 -12.957 13.900 1.00 7.62 300 TRP A C 1
ATOM 2482 O O . TRP A 1 307 ? 8.127 -12.768 14.790 1.00 8.03 300 TRP A O 1
ATOM 2493 N N . TRP A 1 308 ? 8.717 -12.709 12.601 1.00 7.25 301 TRP A N 1
ATOM 2494 C CA . TRP A 1 308 ? 7.391 -12.440 12.089 1.00 7.12 301 TRP A CA 1
ATOM 2495 C C . TRP A 1 308 ? 6.604 -13.693 11.927 1.00 7.41 301 TRP A C 1
ATOM 2496 O O . TRP A 1 308 ? 6.960 -14.551 11.139 1.00 8.40 301 TRP A O 1
ATOM 2507 N N . ASP A 1 309 ? 5.506 -13.809 12.686 1.00 7.84 302 ASP A N 1
ATOM 2508 C CA . ASP A 1 309 ? 4.621 -15.011 12.606 1.00 8.24 302 ASP A CA 1
ATOM 2509 C C . ASP A 1 309 ? 3.239 -14.538 12.236 1.00 7.26 302 ASP A C 1
ATOM 2510 O O . ASP A 1 309 ? 2.662 -13.719 12.966 1.00 8.44 302 ASP A O 1
ATOM 2515 N N . ASN A 1 310 ? 2.717 -14.877 11.060 1.00 7.57 303 ASN A N 1
ATOM 2516 C CA . ASN A 1 310 ? 1.420 -14.457 10.644 1.00 8.45 303 ASN A CA 1
ATOM 2517 C C . ASN A 1 310 ? 0.335 -15.437 10.834 1.00 8.46 303 ASN A C 1
ATOM 2518 O O . ASN A 1 310 ? -0.805 -15.264 10.309 1.00 8.60 303 ASN A O 1
ATOM 2523 N N . GLY A 1 311 ? 0.633 -16.536 11.516 1.00 8.04 304 GLY A N 1
ATOM 2524 C CA . GLY A 1 311 ? -0.391 -17.545 11.823 1.00 8.70 304 GLY A CA 1
ATOM 2525 C C . GLY A 1 311 ? -0.563 -18.551 10.768 1.00 9.56 304 GLY A C 1
ATOM 2526 O O . GLY A 1 311 ? -1.227 -19.605 11.021 1.00 11.92 304 GLY A O 1
ATOM 2527 N N . ASN A 1 312 ? -0.050 -18.328 9.581 1.00 9.10 305 ASN A N 1
ATOM 2528 C CA . ASN A 1 312 ? -0.318 -19.176 8.395 1.00 9.99 305 ASN A CA 1
ATOM 2529 C C . ASN A 1 312 ? 0.890 -20.078 8.173 1.00 9.59 305 ASN A C 1
ATOM 2530 O O . ASN A 1 312 ? 1.998 -19.641 7.884 1.00 9.17 305 ASN A O 1
ATOM 2535 N N . VAL A 1 313 ? 0.697 -21.372 8.412 1.00 10.54 306 VAL A N 1
ATOM 2536 C CA . VAL A 1 313 ? 1.792 -22.347 8.343 1.00 11.65 306 VAL A CA 1
ATOM 2537 C C . VAL A 1 313 ? 2.428 -22.417 6.983 1.00 10.13 306 VAL A C 1
ATOM 2538 O O . VAL A 1 313 ? 3.631 -22.788 6.863 1.00 11.41 306 VAL A O 1
ATOM 2542 N N . ASP A 1 314 ? 1.701 -22.054 5.956 1.00 10.37 307 ASP A N 1
ATOM 2543 C CA . ASP A 1 314 ? 2.280 -22.040 4.623 1.00 10.90 307 ASP A CA 1
ATOM 2544 C C . ASP A 1 314 ? 3.119 -20.816 4.314 1.00 12.06 307 ASP A C 1
ATOM 2545 O O . ASP A 1 314 ? 3.704 -20.673 3.240 1.00 13.42 307 ASP A O 1
ATOM 2550 N N . GLU A 1 315 ? 3.159 -19.862 5.231 1.00 9.84 308 GLU A N 1
ATOM 2551 C CA . GLU A 1 315 ? 3.869 -18.610 5.090 1.00 10.77 308 GLU A CA 1
ATOM 2552 C C . GLU A 1 315 ? 4.836 -18.490 6.264 1.00 10.64 308 GLU A C 1
ATOM 2553 O O . GLU A 1 315 ? 5.909 -19.046 6.191 1.00 10.88 308 GLU A O 1
ATOM 2559 N N . PHE A 1 316 ? 4.549 -17.657 7.299 1.00 9.00 309 PHE A N 1
ATOM 2560 C CA . PHE A 1 316 ? 5.442 -17.373 8.377 1.00 8.65 309 PHE A CA 1
ATOM 2561 C C . PHE A 1 316 ? 5.065 -17.990 9.720 1.00 8.82 309 PHE A C 1
ATOM 2562 O O . PHE A 1 316 ? 5.761 -17.809 10.736 1.00 9.26 309 PHE A O 1
ATOM 2570 N N . GLY A 1 317 ? 3.939 -18.703 9.740 1.00 9.55 310 GLY A N 1
ATOM 2571 C CA . GLY A 1 317 ? 3.440 -19.226 10.980 1.00 9.17 310 GLY A CA 1
ATOM 2572 C C . GLY A 1 317 ? 4.255 -20.441 11.460 1.00 8.90 310 GLY A C 1
ATOM 2573 O O . GLY A 1 317 ? 4.383 -21.472 10.734 1.00 11.56 310 GLY A O 1
ATOM 2574 N N . ILE A 1 318 ? 4.840 -20.317 12.615 1.00 8.23 311 ILE A N 1
ATOM 2575 C CA . ILE A 1 318 ? 5.540 -21.401 13.286 1.00 8.21 311 ILE A CA 1
ATOM 2576 C C . ILE A 1 318 ? 4.823 -21.950 14.511 1.00 8.41 311 ILE A C 1
ATOM 2577 O O . ILE A 1 318 ? 5.055 -23.103 14.903 1.00 9.43 311 ILE A O 1
ATOM 2582 N N . PHE A 1 319 ? 3.837 -21.190 15.004 1.00 9.29 312 PHE A N 1
ATOM 2583 C CA . PHE A 1 319 ? 2.936 -21.614 16.111 1.00 8.99 312 PHE A CA 1
ATOM 2584 C C . PHE A 1 319 ? 1.535 -21.799 15.555 1.00 9.77 312 PHE A C 1
ATOM 2585 O O . PHE A 1 319 ? 1.078 -20.976 14.780 1.00 9.37 312 PHE A O 1
ATOM 2593 N N . ASN A 1 320 ? 0.853 -22.903 15.947 1.00 10.32 313 ASN A N 1
ATOM 2594 C CA . ASN A 1 320 ? -0.480 -23.136 15.547 1.00 8.98 313 ASN A CA 1
ATOM 2595 C C . ASN A 1 320 ? -1.457 -22.597 16.614 1.00 9.77 313 ASN A C 1
ATOM 2596 O O . ASN A 1 320 ? -1.611 -23.157 17.700 1.00 9.82 313 ASN A O 1
ATOM 2601 N N . ARG A 1 321 ? -2.043 -21.448 16.345 1.00 8.85 314 ARG A N 1
ATOM 2602 C CA . ARG A 1 321 ? -2.959 -20.788 17.300 1.00 9.52 314 ARG A CA 1
ATOM 2603 C C . ARG A 1 321 ? -4.243 -21.566 17.532 1.00 10.06 314 ARG A C 1
ATOM 2604 O O . ARG A 1 321 ? -4.829 -21.351 18.628 1.00 10.92 314 ARG A O 1
ATOM 2612 N N . ASN A 1 322 ? -4.612 -22.402 16.595 1.00 10.06 315 ASN A N 1
ATOM 2613 C CA . ASN A 1 322 ? -5.869 -23.172 16.753 1.00 11.79 315 ASN A CA 1
ATOM 2614 C C . ASN A 1 322 ? -5.696 -24.430 17.588 1.00 11.20 315 ASN A C 1
ATOM 2615 O O . ASN A 1 322 ? -6.600 -24.765 18.351 1.00 14.55 315 ASN A O 1
ATOM 2620 N N . THR A 1 323 ? -4.524 -25.005 17.619 1.00 9.63 316 THR A N 1
ATOM 2621 C CA . THR A 1 323 ? -4.307 -26.229 18.380 1.00 10.54 316 THR A CA 1
ATOM 2622 C C . THR A 1 323 ? -3.360 -26.059 19.542 1.00 11.53 316 THR A C 1
ATOM 2623 O O . THR A 1 323 ? -3.244 -26.944 20.385 1.00 13.20 316 THR A O 1
ATOM 2627 N N . LEU A 1 324 ? -2.708 -24.894 19.662 1.00 10.37 317 LEU A N 1
ATOM 2628 C CA . LEU A 1 324 ? -1.740 -24.632 20.689 1.00 9.55 317 LEU A CA 1
ATOM 2629 C C . LEU A 1 324 ? -0.485 -25.445 20.608 1.00 10.16 317 LEU A C 1
ATOM 2630 O O . LEU A 1 324 ? 0.244 -25.489 21.572 1.00 14.83 317 LEU A O 1
ATOM 2635 N N . GLU A 1 325 ? -0.228 -26.097 19.498 1.00 11.61 318 GLU A N 1
ATOM 2636 C CA . GLU A 1 325 ? 1.006 -26.777 19.194 1.00 11.56 318 GLU A CA 1
ATOM 2637 C C . GLU A 1 325 ? 1.881 -25.922 18.313 1.00 12.55 318 GLU A C 1
ATOM 2638 O O . GLU A 1 325 ? 1.423 -24.997 17.622 1.00 13.83 318 GLU A O 1
ATOM 2644 N N . TRP A 1 326 ? 3.168 -26.212 18.244 1.00 10.79 319 TRP A N 1
ATOM 2645 C CA . TRP A 1 326 ? 4.082 -25.614 17.292 1.00 10.29 319 TRP A CA 1
ATOM 2646 C C . TRP A 1 326 ? 4.081 -26.371 16.032 1.00 10.88 319 TRP A C 1
ATOM 2647 O O . TRP A 1 326 ? 4.243 -27.603 15.978 1.00 12.11 319 TRP A O 1
ATOM 2658 N N . ASN A 1 327 ? 3.914 -25.692 14.900 1.00 10.70 320 ASN A N 1
ATOM 2659 C CA . ASN A 1 327 ? 4.095 -26.284 13.591 1.00 11.87 320 ASN A CA 1
ATOM 2660 C C . ASN A 1 327 ? 5.576 -26.585 13.365 1.00 10.76 320 ASN A C 1
ATOM 2661 O O . ASN A 1 327 ? 5.940 -27.631 12.848 1.00 11.85 320 ASN A O 1
ATOM 2666 N N . TYR A 1 328 ? 6.441 -25.634 13.714 1.00 11.10 321 TYR A N 1
ATOM 2667 C CA . TYR A 1 328 ? 7.857 -25.690 13.533 1.00 9.67 321 TYR A CA 1
ATOM 2668 C C . TYR A 1 328 ? 8.656 -25.388 14.776 1.00 10.88 321 TYR A C 1
ATOM 2669 O O . TYR A 1 328 ? 9.270 -24.326 14.920 1.00 10.76 321 TYR A O 1
ATOM 2678 N N . PRO A 1 329 ? 8.534 -26.288 15.765 1.00 11.15 322 PRO A N 1
ATOM 2679 C CA . PRO A 1 329 ? 9.146 -25.996 17.055 1.00 10.75 322 PRO A CA 1
ATOM 2680 C C . PRO A 1 329 ? 10.666 -25.774 16.954 1.00 11.60 322 PRO A C 1
ATOM 2681 O O . PRO A 1 329 ? 11.206 -25.043 17.765 1.00 12.89 322 PRO A O 1
ATOM 2685 N N . GLU A 1 330 ? 11.318 -26.434 15.984 1.00 12.66 323 GLU A N 1
ATOM 2686 C CA . GLU A 1 330 ? 12.769 -26.301 15.919 1.00 13.46 323 GLU A CA 1
ATOM 2687 C C . GLU A 1 330 ? 13.200 -24.907 15.483 1.00 13.72 323 GLU A C 1
ATOM 2688 O O . GLU A 1 330 ? 14.210 -24.428 15.916 1.00 13.48 323 GLU A O 1
ATOM 2694 N N . ILE A 1 331 ? 12.395 -24.215 14.656 1.00 11.65 324 ILE A N 1
ATOM 2695 C CA . ILE A 1 331 ? 12.654 -22.796 14.345 1.00 11.03 324 ILE A CA 1
ATOM 2696 C C . ILE A 1 331 ? 12.601 -21.997 15.619 1.00 10.83 324 ILE A C 1
ATOM 2697 O O . ILE A 1 331 ? 13.435 -21.152 15.868 1.00 11.93 324 ILE A O 1
ATOM 2702 N N . ALA A 1 332 ? 11.485 -22.202 16.359 1.00 11.65 325 ALA A N 1
ATOM 2703 C CA . ALA A 1 332 ? 11.333 -21.445 17.612 1.00 10.87 325 ALA A CA 1
ATOM 2704 C C . ALA A 1 332 ? 12.524 -21.646 18.560 1.00 11.47 325 ALA A C 1
ATOM 2705 O O . ALA A 1 332 ? 13.061 -20.715 19.123 1.00 12.33 325 ALA A O 1
ATOM 2707 N N . GLU A 1 333 ? 12.868 -22.927 18.675 1.00 12.46 326 GLU A N 1
ATOM 2708 C CA A GLU A 1 333 ? 13.961 -23.268 19.605 0.50 14.12 326 GLU A CA 1
ATOM 2709 C CA B GLU A 1 333 ? 13.974 -23.308 19.590 0.50 14.76 326 GLU A CA 1
ATOM 2710 C C . GLU A 1 333 ? 15.265 -22.677 19.139 1.00 15.38 326 GLU A C 1
ATOM 2711 O O . GLU A 1 333 ? 16.051 -22.227 19.963 1.00 16.79 326 GLU A O 1
ATOM 2722 N N . ALA A 1 334 ? 15.482 -22.610 17.837 1.00 15.11 327 ALA A N 1
ATOM 2723 C CA . ALA A 1 334 ? 16.711 -22.039 17.280 1.00 14.42 327 ALA A CA 1
ATOM 2724 C C . ALA A 1 334 ? 16.801 -20.570 17.527 1.00 15.63 327 ALA A C 1
ATOM 2725 O O . ALA A 1 334 ? 17.915 -20.030 17.724 1.00 18.44 327 ALA A O 1
ATOM 2727 N N . ILE A 1 335 ? 15.675 -19.874 17.593 1.00 14.53 328 ILE A N 1
ATOM 2728 C CA . ILE A 1 335 ? 15.639 -18.468 17.870 1.00 14.14 328 ILE A CA 1
ATOM 2729 C C . ILE A 1 335 ? 15.866 -18.113 19.350 1.00 14.78 328 ILE A C 1
ATOM 2730 O O . ILE A 1 335 ? 16.544 -17.118 19.685 1.00 17.14 328 ILE A O 1
ATOM 2735 N N . VAL A 1 336 ? 15.294 -18.918 20.238 1.00 13.42 329 VAL A N 1
ATOM 2736 C CA . VAL A 1 336 ? 15.379 -18.587 21.641 1.00 14.69 329 VAL A CA 1
ATOM 2737 C C . VAL A 1 336 ? 16.633 -19.151 22.337 1.00 15.32 329 VAL A C 1
ATOM 2738 O O . VAL A 1 336 ? 16.986 -18.645 23.441 1.00 18.01 329 VAL A O 1
ATOM 2742 N N . LYS A 1 337 ? 17.248 -20.215 21.818 1.00 15.62 330 LYS A N 1
ATOM 2743 C CA . LYS A 1 337 ? 18.415 -20.797 22.560 1.00 18.29 330 LYS A CA 1
ATOM 2744 C C . LYS A 1 337 ? 19.570 -19.824 22.652 1.00 19.56 330 LYS A C 1
ATOM 2745 O O . LYS A 1 337 ? 19.715 -18.818 21.956 1.00 22.20 330 LYS A O 1
#

InterPro domains:
  IPR001547 Glycoside hydrolase, family 5 [PF00150] (86-360)
  IPR017853 Glycoside hydrolase superfamily [SSF51445] (63-385)
  IPR018087 Glycoside hydrolase, family 5, conserved site [PS00659] (193-202)
  IPR050386 Glycosyl Hydrolase 5 (Cellulase A) [PTHR31297] (71-381)

Nearest PDB structures (foldseek):
  6gl2-assembly1_A  TM=1.003E+00  e=2.568E-76  Zobellia galactanivorans
  6gl0-assembly1_C  TM=1.002E+00  e=1.584E-73  Zobellia galactanivorans
  6pz7-assembly1_A  TM=9.837E-01  e=6.955E-49  Clostridium acetobutylicum ATCC 824
  3ndz-assembly1_A  TM=9.768E-01  e=6.048E-48  Clostridium cellulovorans
  4im4-assembly6_F  TM=9.752E-01  e=2.929E-46  Acetivibrio thermocellus

Solvent-accessible surface area: 12987 Å² total; per-residue (Å²): 83,90,44,79,173,33,55,22,64,93,0,2,110,64,0,33,11,0,1,0,0,0,26,4,4,0,3,71,60,73,70,19,49,52,106,62,10,39,103,20,58,77,46,13,0,33,34,0,22,150,32,42,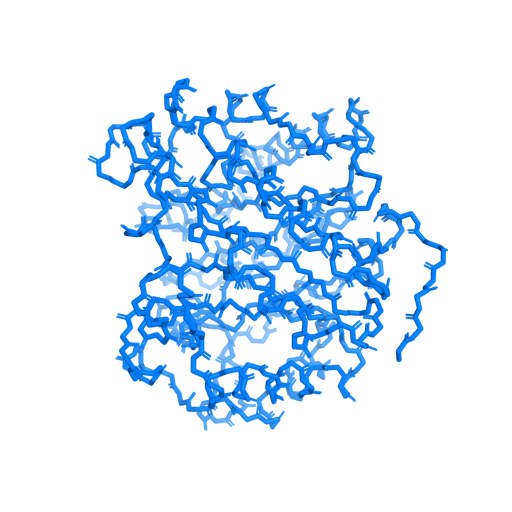4,70,0,0,0,0,0,0,3,0,76,72,20,30,36,161,38,110,96,37,122,3,82,64,102,8,13,74,85,0,43,44,12,0,41,41,0,34,102,36,118,1,1,0,0,0,0,1,8,51,0,15,82,32,7,44,1,21,110,99,104,4,106,76,6,60,94,17,0,42,99,0,0,46,40,0,0,66,70,0,62,113,38,13,5,82,1,0,0,0,0,3,6,23,6,22,56,108,76,42,117,64,18,151,137,0,5,69,95,66,3,24,46,0,3,21,63,0,0,64,24,0,0,60,8,0,41,88,21,20,51,29,0,48,102,0,8,0,0,0,1,2,7,4,0,15,14,29,66,56,2,6,96,43,23,115,26,4,107,49,23,145,14,0,0,0,0,0,13,9,34,52,24,121,69,0,0,87,81,35,106,58,46,87,10,31,85,130,76,37,62,91,44,0,56,60,12,0,34,73,0,75,69,40,0,27,103,112,50,109,32,3,0,0,0,0,9,0,0,0,20,48,26,128,13,68,114,40,1,49,35,0,0,64,39,0,4,159,3,0,68,118,44,22,3,2,6,0,0,24,0,12,21,62,58,100,71,22,0,0,0,40,8,111,79,67,117,40,45,56,47,94,6,0,69,6,7,41,181

B-factor: mean 15.18, std 6.7, range [4.19, 52.79]

Foldseek 3Di:
DDEDPDFQLVVLLQQFAAAEPAQAQQPPDLHSCPLPFDQDDLLLLLLLLVLFRQEYEYEHAQVNQFDDPDLRDGDPVSLVSSVVVCVSNVVSNHQYEYEHEPHQVQQPQAPVNLVSSLSNLLNVLLVSLVSCQVDYQSYEYEYYAQHAHPPDPCRQQQHDPSSQVSLQVSQLSNLVSQCVNDHNSVQHAYEYAFHGLHLHVNSLVSDDDHPVDRRYAYEHADQPPCCFAPVLVDVAADDVVRLVVLLVSVVSVCVRPCPVVVHAAENQEYAHFDNVHLVRRLNCLLSNLVSCSVSSYHHYYYANQDNRTRHQANSVPRHGPPSSSSSSNRD

Organism: Zobellia galactanivorans (strain DSM 12802 / CCUG 47099 / CIP 106680 / NCIMB 13871 / Dsij) (NCBI:txid63186)

Secondary structure (DSSP, 8-state):
-------HHHHHHHT-SEEE-TTSTT-SSSSTTTTS-PPP-HHHHHHHHHHT--EEEE----GGGB--TTTTPBPHHHHHHHHHHHHHHHTTT-EEEEE--S-GGG---SHHHHHHHHHHHHHHHHHHHHHTTT--TTEEEES-SS---TTSTTTTTT--HHHHHHHHHHHHHHHHHHHHT-GGGGT--EEEEPGGG---HHHHHH---GGG-TTEEEEEE--SSHIIIII-S------HHHHHHHHHHHHHHIIIIIIIS---EEEEEE-----S-HHHHHHHHHHHHHHHHHHTPEEEE---S-TTTT--B-TTTSSBSSHHHHHHHH-

Radius of gyration: 18.49 Å; Cα contacts (8 Å, |Δi|>4): 711; chains: 1; bounding box: 43×46×45 Å